Protein AF-A0A3M2CKH4-F1 (afdb_monomer_lite)

Structure (mmCIF, N/CA/C/O backbone):
data_AF-A0A3M2CKH4-F1
#
_entry.id   AF-A0A3M2CKH4-F1
#
loop_
_atom_site.group_PDB
_atom_site.id
_atom_site.type_symbol
_atom_site.label_atom_id
_atom_site.label_alt_id
_atom_site.label_comp_id
_atom_site.label_asym_id
_atom_site.label_entity_id
_atom_site.label_seq_id
_atom_site.pdbx_PDB_ins_code
_atom_site.Cartn_x
_atom_site.Cartn_y
_atom_site.Cartn_z
_atom_site.occupancy
_atom_site.B_iso_or_equiv
_atom_site.auth_seq_id
_atom_site.auth_comp_id
_atom_site.auth_asym_id
_atom_site.auth_atom_id
_atom_site.pdbx_PDB_model_num
ATOM 1 N N . MET A 1 1 ? -41.826 -45.174 -29.582 1.00 41.12 1 MET A N 1
ATOM 2 C CA . MET A 1 1 ? -41.866 -45.428 -28.128 1.00 41.12 1 MET A CA 1
ATOM 3 C C . MET A 1 1 ? -42.325 -44.127 -27.487 1.00 41.12 1 MET A C 1
ATOM 5 O O . MET A 1 1 ? -41.642 -43.127 -27.639 1.00 41.12 1 MET A O 1
ATOM 9 N N . ILE A 1 2 ? -43.552 -44.110 -26.966 1.00 34.06 2 ILE A N 1
ATOM 10 C CA . ILE A 1 2 ? -44.263 -42.938 -26.428 1.00 34.06 2 ILE A CA 1
ATOM 11 C C . ILE A 1 2 ? -44.196 -43.016 -24.906 1.00 34.06 2 ILE A C 1
ATOM 13 O O . ILE A 1 2 ? -44.692 -44.017 -24.406 1.00 34.06 2 ILE A O 1
ATOM 17 N N . ILE A 1 3 ? -43.664 -41.984 -24.235 1.00 34.53 3 ILE A N 1
ATOM 18 C CA . ILE A 1 3 ? -44.020 -41.426 -22.901 1.00 34.53 3 ILE A CA 1
ATOM 19 C C . ILE A 1 3 ? -43.353 -40.019 -22.890 1.00 34.53 3 ILE A C 1
ATOM 21 O O . ILE A 1 3 ? -42.170 -39.951 -23.192 1.00 34.53 3 ILE A O 1
ATOM 25 N N . GLY A 1 4 ? -43.943 -38.836 -22.671 1.00 28.03 4 GLY A N 1
ATOM 26 C CA . GLY A 1 4 ? -45.232 -38.420 -22.116 1.00 28.03 4 GLY A CA 1
ATOM 27 C C . GLY A 1 4 ? -45.068 -37.802 -20.714 1.00 28.03 4 GLY A C 1
ATOM 28 O O . GLY A 1 4 ? -45.001 -38.573 -19.772 1.00 28.03 4 GLY A O 1
ATOM 29 N N . ALA A 1 5 ? -45.009 -36.462 -20.583 1.00 30.02 5 ALA A N 1
ATOM 30 C CA . ALA A 1 5 ? -45.423 -35.630 -19.416 1.00 30.02 5 ALA A CA 1
ATOM 31 C C . ALA A 1 5 ? -44.817 -34.207 -19.545 1.00 30.02 5 ALA A C 1
ATOM 33 O O . ALA A 1 5 ? -43.609 -34.074 -19.691 1.00 30.02 5 ALA A O 1
ATOM 34 N N . ALA A 1 6 ? -45.610 -33.141 -19.732 1.00 30.59 6 ALA A N 1
ATOM 35 C CA . ALA A 1 6 ? -46.260 -32.326 -18.682 1.00 30.59 6 ALA A CA 1
ATOM 36 C C . ALA A 1 6 ? -45.214 -31.639 -17.767 1.00 30.59 6 ALA A C 1
ATOM 38 O O . ALA A 1 6 ? -44.454 -32.320 -17.101 1.00 30.59 6 ALA A O 1
ATOM 39 N N . GLY A 1 7 ? -45.040 -30.317 -17.700 1.00 25.11 7 GLY A N 1
ATOM 40 C CA . GLY A 1 7 ? -46.005 -29.225 -17.784 1.00 25.11 7 GLY A CA 1
ATOM 41 C C . GLY A 1 7 ? -46.369 -28.771 -16.369 1.00 25.11 7 GLY A C 1
ATOM 42 O O . GLY A 1 7 ? -47.347 -29.277 -15.842 1.00 25.11 7 GLY A O 1
ATOM 43 N N . ILE A 1 8 ? -45.612 -27.841 -15.764 1.00 30.30 8 ILE A N 1
ATOM 44 C CA . ILE A 1 8 ? -46.047 -27.059 -14.589 1.00 30.30 8 ILE A CA 1
ATOM 45 C C . ILE A 1 8 ? -45.532 -25.620 -14.725 1.00 30.30 8 ILE A C 1
ATOM 47 O O . ILE A 1 8 ? -44.348 -25.331 -14.571 1.00 30.30 8 ILE A O 1
ATOM 51 N N . VAL A 1 9 ? -46.479 -24.733 -15.020 1.00 27.98 9 VAL A N 1
ATOM 52 C CA . VAL A 1 9 ? -46.449 -23.292 -14.768 1.00 27.98 9 VAL A CA 1
ATOM 53 C C . VAL A 1 9 ? -46.912 -23.098 -13.326 1.00 27.98 9 VAL A C 1
ATOM 55 O O . VAL A 1 9 ? -47.971 -23.608 -12.973 1.00 27.98 9 VAL A O 1
ATOM 58 N N . MET A 1 10 ? -46.180 -22.339 -12.510 1.00 27.67 10 MET A N 1
ATOM 59 C CA . MET A 1 10 ? -46.745 -21.744 -11.296 1.00 27.67 10 MET A CA 1
ATOM 60 C C . MET A 1 10 ? -46.350 -20.274 -11.201 1.00 27.67 10 MET A C 1
ATOM 62 O O . MET A 1 10 ? -45.203 -19.919 -10.947 1.00 27.67 10 MET A O 1
ATOM 66 N N . ALA A 1 11 ? -47.360 -19.439 -11.429 1.00 27.88 11 ALA A N 1
ATOM 67 C CA . ALA A 1 11 ? -47.425 -18.068 -10.975 1.00 27.88 11 ALA A CA 1
ATOM 68 C C . ALA A 1 11 ? -47.601 -18.046 -9.450 1.00 27.88 11 ALA A C 1
ATOM 70 O O . ALA A 1 11 ? -48.379 -18.830 -8.907 1.00 27.88 11 ALA A O 1
ATOM 71 N N . VAL A 1 12 ? -46.943 -17.105 -8.776 1.00 28.25 12 VAL A N 1
ATOM 72 C CA . VAL A 1 12 ? -47.316 -16.694 -7.421 1.00 28.25 12 VAL A CA 1
ATOM 73 C C . VAL A 1 12 ? -47.487 -15.181 -7.432 1.00 28.25 12 VAL A C 1
ATOM 75 O O . VAL A 1 12 ? -46.525 -14.424 -7.532 1.00 28.25 12 VAL A O 1
ATOM 78 N N . ALA A 1 13 ? -48.747 -14.764 -7.355 1.00 27.36 13 ALA A N 1
ATOM 79 C CA . ALA A 1 13 ? -49.183 -13.434 -6.968 1.00 27.36 13 ALA A CA 1
ATOM 80 C C . ALA A 1 13 ? -49.985 -13.571 -5.664 1.00 27.36 13 ALA A C 1
ATOM 82 O O . ALA A 1 13 ? -50.764 -14.511 -5.517 1.00 27.36 13 ALA A O 1
ATOM 83 N N . GLY A 1 14 ? -49.800 -12.627 -4.741 1.00 26.25 14 GLY A N 1
ATOM 84 C CA . GLY A 1 14 ? -50.535 -12.523 -3.472 1.00 26.25 14 GLY A CA 1
ATOM 85 C C . GLY A 1 14 ? -49.614 -11.968 -2.382 1.00 26.25 14 GLY A C 1
ATOM 86 O O . GLY A 1 14 ? -48.774 -12.696 -1.874 1.00 26.25 14 GLY A O 1
ATOM 87 N N . ALA A 1 15 ? -49.528 -10.647 -2.198 1.00 27.67 15 ALA A N 1
ATOM 88 C CA . ALA A 1 15 ? -50.423 -9.805 -1.388 1.00 27.67 15 ALA A CA 1
ATOM 89 C C . ALA A 1 15 ? -50.355 -10.131 0.112 1.00 27.67 15 ALA A C 1
ATOM 91 O O . ALA A 1 15 ? -50.697 -11.246 0.471 1.00 27.67 15 ALA A O 1
ATOM 92 N N . LEU A 1 16 ? -49.949 -9.150 0.939 1.00 26.33 16 LEU A N 1
ATOM 93 C CA . LEU A 1 16 ? -50.177 -8.957 2.395 1.00 26.33 16 LEU A CA 1
ATOM 94 C C . LEU A 1 16 ? -49.070 -7.989 2.909 1.00 26.33 16 LEU A C 1
ATOM 96 O O . LEU A 1 16 ? -47.930 -8.138 2.496 1.00 26.33 16 LEU A O 1
ATOM 100 N N . VAL A 1 17 ? -49.216 -6.980 3.777 1.00 29.34 17 VAL A N 1
ATOM 101 C CA . VAL A 1 17 ? -50.293 -6.350 4.559 1.00 29.34 17 VAL A CA 1
ATOM 102 C C . VAL A 1 17 ? -49.817 -4.924 4.867 1.00 29.34 17 VAL A C 1
ATOM 104 O O . VAL A 1 17 ? -48.686 -4.727 5.304 1.00 29.34 17 VAL A O 1
ATOM 107 N N . VAL A 1 18 ? -50.703 -3.940 4.718 1.00 28.52 18 VAL A N 1
ATOM 108 C CA . VAL A 1 18 ? -50.585 -2.633 5.378 1.00 28.52 18 VAL A CA 1
ATOM 109 C C . VAL A 1 18 ? -51.126 -2.787 6.798 1.00 28.52 18 VAL A C 1
ATOM 111 O O . VAL A 1 18 ? -52.329 -2.963 6.978 1.00 28.52 18 VAL A O 1
ATOM 114 N N . THR A 1 19 ? -50.268 -2.697 7.812 1.00 30.64 19 THR A N 1
ATOM 115 C CA . THR A 1 19 ? -50.696 -2.508 9.206 1.00 30.64 19 THR A CA 1
ATOM 116 C C . THR A 1 19 ? -50.204 -1.169 9.721 1.00 30.64 19 THR A C 1
ATOM 118 O O . THR A 1 19 ? -49.017 -0.965 9.965 1.00 30.64 19 THR A O 1
ATOM 121 N N . ARG A 1 20 ? -51.170 -0.262 9.907 1.00 29.61 20 ARG A N 1
ATOM 122 C CA . ARG A 1 20 ? -51.092 0.876 10.824 1.00 29.61 20 ARG A CA 1
ATOM 123 C C . ARG A 1 20 ? -50.677 0.374 12.208 1.00 29.61 20 ARG A C 1
ATOM 125 O O . ARG A 1 20 ? -51.341 -0.506 12.746 1.00 29.61 20 ARG A O 1
ATOM 132 N N . SER A 1 21 ? -49.671 1.000 12.807 1.00 29.03 21 SER A N 1
ATOM 133 C CA . SER A 1 21 ? -49.491 0.983 14.258 1.00 29.03 21 SER A CA 1
ATOM 134 C C . SER A 1 21 ? -49.619 2.411 14.774 1.00 29.03 21 SER A C 1
ATOM 136 O O . SER A 1 21 ? -48.879 3.305 14.363 1.00 29.03 21 SER A O 1
ATOM 138 N N . MET A 1 22 ? -50.635 2.618 15.610 1.00 27.94 22 MET A N 1
ATOM 139 C CA . MET A 1 22 ? -50.826 3.811 16.424 1.00 27.94 22 MET A CA 1
ATOM 140 C C . MET A 1 22 ? -49.950 3.718 17.681 1.00 27.94 22 MET A C 1
ATOM 142 O O . MET A 1 22 ? -49.707 2.637 18.209 1.00 27.94 22 MET A O 1
ATOM 146 N N . ALA A 1 23 ? -49.498 4.891 18.116 1.00 33.19 23 ALA A N 1
ATOM 147 C CA . ALA A 1 23 ? -48.553 5.190 19.189 1.00 33.19 23 ALA A CA 1
ATOM 148 C C . ALA A 1 23 ? -48.849 4.567 20.570 1.00 33.19 23 ALA A C 1
ATOM 150 O O . ALA A 1 23 ? -49.972 4.155 20.862 1.00 33.19 23 ALA A O 1
ATOM 151 N N . PRO A 1 24 ? -47.893 4.743 21.498 1.00 38.00 24 PRO A N 1
ATOM 152 C CA . PRO A 1 24 ? -48.252 5.381 22.759 1.00 38.00 24 PRO A CA 1
ATOM 153 C C . PRO A 1 24 ? -47.458 6.669 23.026 1.00 38.00 24 PRO A C 1
ATOM 155 O O . PRO A 1 24 ? -46.241 6.736 22.870 1.00 38.00 24 PRO A O 1
ATOM 158 N N . ARG A 1 25 ? -48.202 7.691 23.465 1.00 33.16 25 ARG A N 1
ATOM 159 C CA . ARG A 1 25 ? -47.714 8.897 24.148 1.00 33.16 25 ARG A CA 1
ATOM 160 C C . ARG A 1 25 ? -46.976 8.511 25.433 1.00 33.16 25 ARG A C 1
ATOM 162 O O . ARG A 1 25 ? -47.510 7.730 26.218 1.00 33.16 25 ARG A O 1
ATOM 169 N N . ALA A 1 26 ? -45.851 9.169 25.696 1.00 32.91 26 ALA A N 1
ATOM 170 C CA . ALA A 1 26 ? -45.344 9.399 27.046 1.00 32.91 26 ALA A CA 1
ATOM 171 C C . ALA A 1 26 ? -45.260 10.922 27.304 1.00 32.91 26 ALA A C 1
ATOM 173 O O . ALA A 1 26 ? -45.125 11.675 26.336 1.00 32.91 26 ALA A O 1
ATOM 174 N N . PRO A 1 27 ? -45.433 11.374 28.560 1.00 37.81 27 PRO A N 1
ATOM 175 C CA . PRO A 1 27 ? -45.806 12.743 28.897 1.00 37.81 27 PRO A CA 1
ATOM 176 C C . PRO A 1 27 ? -44.622 13.665 29.218 1.00 37.81 27 PRO A C 1
ATOM 178 O O . PRO A 1 27 ? -43.493 13.229 29.425 1.00 37.81 27 PRO A O 1
ATOM 181 N N . ASP A 1 28 ? -44.977 14.949 29.256 1.00 34.34 28 ASP A N 1
ATOM 182 C CA . ASP A 1 28 ? -44.198 16.159 29.504 1.00 34.34 28 ASP A CA 1
ATOM 183 C C . ASP A 1 28 ? -43.135 16.111 30.611 1.00 34.34 28 ASP A C 1
ATOM 185 O O . ASP A 1 28 ? -43.368 15.628 31.720 1.00 34.34 28 ASP A O 1
ATOM 189 N N . GLY A 1 29 ? -42.051 16.850 30.346 1.00 32.16 29 GLY A N 1
ATOM 190 C CA . GLY A 1 29 ? -41.562 17.838 31.308 1.00 32.16 29 GLY A CA 1
ATOM 191 C C . GLY A 1 29 ? -40.126 17.661 31.792 1.00 32.16 29 GLY A C 1
ATOM 192 O O . GLY A 1 29 ? -39.912 17.074 32.851 1.00 32.16 29 GLY A O 1
ATOM 193 N N . ARG A 1 30 ? -39.165 18.287 31.091 1.00 31.55 30 ARG A N 1
ATOM 194 C CA . ARG A 1 30 ? -38.338 19.400 31.620 1.00 31.55 30 ARG A CA 1
ATOM 195 C C . ARG A 1 30 ? -37.246 19.837 30.629 1.00 31.55 30 ARG A C 1
ATOM 197 O O . ARG A 1 30 ? -36.296 19.113 30.368 1.00 31.55 30 ARG A O 1
ATOM 204 N N . ASP A 1 31 ? -37.460 21.050 30.124 1.00 37.84 31 ASP A N 1
ATOM 205 C CA . ASP A 1 31 ? -36.516 22.149 29.893 1.00 37.84 31 ASP A CA 1
ATOM 206 C C . ASP A 1 31 ? -35.264 21.917 29.038 1.00 37.84 31 ASP A C 1
ATOM 208 O O . ASP A 1 31 ? -34.197 21.528 29.503 1.00 37.84 31 ASP A O 1
ATOM 212 N N . GLY A 1 32 ? -35.406 22.307 27.769 1.00 33.88 32 GLY A N 1
ATOM 213 C CA . GLY A 1 32 ? -34.323 22.490 26.808 1.00 33.88 32 GLY A CA 1
ATOM 214 C C . GLY A 1 32 ? -34.858 22.689 25.391 1.00 33.88 32 GLY A C 1
ATOM 215 O O . GLY A 1 32 ? -34.436 21.992 24.475 1.00 33.88 32 GLY A O 1
ATOM 216 N N . VAL A 1 33 ? -35.853 23.568 25.214 1.00 32.38 33 VAL A N 1
ATOM 217 C CA . VAL A 1 33 ? -36.417 23.890 23.894 1.00 32.38 33 VAL A CA 1
ATOM 218 C C . VAL A 1 33 ? -35.351 24.617 23.075 1.00 32.38 33 VAL A C 1
ATOM 220 O O . VAL A 1 33 ? -35.139 25.815 23.240 1.00 32.38 33 VAL A O 1
ATOM 223 N N . VAL A 1 34 ? -34.682 23.885 22.185 1.00 36.91 34 VAL A N 1
ATOM 224 C CA . VAL A 1 34 ? -34.059 24.470 20.996 1.00 36.91 34 VAL A CA 1
ATOM 225 C C . VAL A 1 34 ? -35.204 24.813 20.051 1.00 36.91 34 VAL A C 1
ATOM 227 O O . VAL A 1 34 ? -35.951 23.931 19.626 1.00 36.91 34 VAL A O 1
ATOM 230 N N . SER A 1 35 ? -35.388 26.103 19.781 1.00 31.81 35 SER A N 1
ATOM 231 C CA . SER A 1 35 ? -36.376 26.589 18.821 1.00 31.81 35 SER A CA 1
ATOM 232 C C . SER A 1 35 ? -36.166 25.917 17.455 1.00 31.81 35 SER A C 1
ATOM 234 O O . SER A 1 35 ? -35.070 26.010 16.901 1.00 31.81 35 SER A O 1
ATOM 236 N N . PRO A 1 36 ? -37.187 25.268 16.868 1.00 40.00 36 PRO A N 1
ATOM 237 C CA . PRO A 1 36 ? -37.121 24.792 15.495 1.00 40.00 36 PRO A CA 1
ATOM 238 C C . PRO A 1 36 ? -37.330 25.999 14.575 1.00 40.00 36 PRO A C 1
ATOM 240 O O . PRO A 1 36 ? -38.462 26.366 14.267 1.00 40.00 36 PRO A O 1
ATOM 243 N N . GLY A 1 37 ? -36.241 26.679 14.217 1.00 35.59 37 GLY A N 1
ATOM 244 C CA . GLY A 1 37 ? -36.334 27.934 13.467 1.00 35.59 37 GLY A CA 1
ATOM 245 C C . GLY A 1 37 ? -35.086 28.396 12.723 1.00 35.59 37 GLY A C 1
ATOM 246 O O . GLY A 1 37 ? -35.147 29.448 12.104 1.00 35.59 37 GLY A O 1
ATOM 247 N N . GLU A 1 38 ? -33.991 27.637 12.724 1.00 36.91 38 GLU A N 1
ATOM 248 C CA . GLU A 1 38 ? -32.805 27.960 11.921 1.00 36.91 38 GLU A CA 1
ATOM 249 C C . GLU A 1 38 ? -32.330 26.698 11.200 1.00 36.91 38 GLU A C 1
ATOM 251 O O . GLU A 1 38 ? -31.296 26.108 11.499 1.00 36.91 38 GLU A O 1
ATOM 256 N N . THR A 1 39 ? -33.138 26.229 10.248 1.00 38.91 39 THR A N 1
ATOM 257 C CA . THR A 1 39 ? -32.595 25.432 9.149 1.00 38.91 39 THR A CA 1
ATOM 258 C C . THR A 1 39 ? -31.794 26.397 8.294 1.00 38.91 39 THR A C 1
ATOM 260 O O . THR A 1 39 ? -32.387 27.153 7.520 1.00 38.91 39 THR A O 1
ATOM 263 N N . GLY A 1 40 ? -30.472 26.403 8.477 1.00 37.72 40 GLY A N 1
ATOM 264 C CA . GLY A 1 40 ? -29.575 27.044 7.527 1.00 37.72 40 GLY A CA 1
ATOM 265 C C . GLY A 1 40 ? -29.966 26.603 6.121 1.00 37.72 40 GLY A C 1
ATOM 266 O O . GLY A 1 40 ? -30.331 25.444 5.892 1.00 37.72 40 GLY A O 1
ATOM 267 N N . THR A 1 41 ? -29.991 27.550 5.197 1.00 35.19 41 THR A N 1
ATOM 268 C CA . THR A 1 41 ? -30.277 27.256 3.793 1.00 35.19 41 THR A CA 1
ATOM 269 C C . THR A 1 41 ? -29.279 26.201 3.279 1.00 35.19 41 THR A C 1
ATOM 271 O O . THR A 1 41 ? -28.167 26.116 3.806 1.00 35.19 41 THR A O 1
ATOM 274 N N . PRO A 1 42 ? -29.635 25.361 2.287 1.00 42.16 42 PRO A N 1
ATOM 275 C CA . PRO A 1 42 ? -28.696 24.400 1.692 1.00 42.16 42 PRO A CA 1
ATOM 276 C C . PRO A 1 42 ? -27.338 25.036 1.342 1.00 42.16 42 PRO A C 1
ATOM 278 O O . PRO A 1 42 ? -26.297 24.437 1.592 1.00 42.16 42 PRO A O 1
ATOM 281 N N . ASP A 1 43 ? -27.362 26.302 0.918 1.00 43.06 43 ASP A N 1
ATOM 282 C CA . ASP A 1 43 ? -26.189 27.119 0.601 1.00 43.06 43 ASP A CA 1
ATOM 283 C C . ASP A 1 43 ? -25.290 27.421 1.821 1.00 43.06 43 ASP A C 1
ATOM 285 O O . ASP A 1 43 ? -24.071 27.520 1.691 1.00 43.06 43 ASP A O 1
ATOM 289 N N . GLU A 1 44 ? -25.851 27.535 3.029 1.00 37.34 44 GLU A N 1
ATOM 290 C CA . GLU A 1 44 ? -25.096 27.767 4.270 1.00 37.34 44 GLU A CA 1
ATOM 291 C C . GLU A 1 44 ? -24.459 26.477 4.803 1.00 37.34 44 GLU A C 1
ATOM 293 O O . GLU A 1 44 ? -23.328 26.503 5.296 1.00 37.34 44 GLU A O 1
ATOM 298 N N . HIS A 1 45 ? -25.137 25.335 4.652 1.00 40.06 45 HIS A N 1
ATOM 299 C CA . HIS A 1 45 ? -24.549 24.023 4.937 1.00 40.06 45 HIS A CA 1
ATOM 300 C C . HIS A 1 45 ? -23.418 23.690 3.955 1.00 40.06 45 HIS A C 1
ATOM 302 O O . HIS A 1 45 ? -22.356 23.234 4.390 1.00 40.06 45 HIS A O 1
ATOM 308 N N . ASP A 1 46 ? -23.599 23.998 2.669 1.00 40.12 46 ASP A N 1
ATOM 309 C CA . ASP A 1 46 ? -22.567 23.841 1.643 1.00 40.12 46 ASP A CA 1
ATOM 310 C C . ASP A 1 46 ? -21.388 24.794 1.867 1.00 40.12 46 ASP A C 1
ATOM 312 O O . ASP A 1 46 ? -20.236 24.381 1.725 1.00 40.12 46 ASP A O 1
ATOM 316 N N . ALA A 1 47 ? -21.620 26.037 2.301 1.00 41.59 47 ALA A N 1
ATOM 317 C CA . ALA A 1 47 ? -20.547 26.984 2.609 1.00 41.59 47 ALA A CA 1
ATOM 318 C C . ALA A 1 47 ? -19.719 26.567 3.839 1.00 41.59 47 ALA A C 1
ATOM 320 O O . ALA A 1 47 ? -18.488 26.657 3.817 1.00 41.59 47 ALA A O 1
ATOM 321 N N . VAL A 1 48 ? -20.363 26.073 4.904 1.00 40.91 48 VAL A N 1
ATOM 322 C CA . VAL A 1 48 ? -19.673 25.574 6.109 1.00 40.91 48 VAL A CA 1
ATOM 323 C C . VAL A 1 48 ? -18.915 24.279 5.811 1.00 40.91 48 VAL A C 1
ATOM 325 O O . VAL A 1 48 ? -17.770 24.134 6.243 1.00 40.91 48 VAL A O 1
ATOM 328 N N . PHE A 1 49 ? -19.501 23.366 5.032 1.00 37.06 49 PHE A N 1
ATOM 329 C CA . PHE A 1 49 ? -18.834 22.138 4.597 1.00 37.06 49 PHE A CA 1
ATOM 330 C C . PHE A 1 49 ? -17.643 22.442 3.678 1.00 37.06 49 PHE A C 1
ATOM 332 O O . PHE A 1 49 ? -16.546 21.944 3.917 1.00 37.06 49 PHE A O 1
ATOM 339 N N . THR A 1 50 ? -17.809 23.340 2.705 1.00 47.00 50 THR A N 1
ATOM 340 C CA . THR A 1 50 ? -16.738 23.785 1.797 1.00 47.00 50 THR A CA 1
ATOM 341 C C . THR A 1 50 ? -15.599 24.458 2.560 1.00 47.00 50 THR A C 1
ATOM 343 O O . THR A 1 50 ? -14.431 24.163 2.309 1.00 47.00 50 THR A O 1
ATOM 346 N N . LYS A 1 51 ? -15.911 25.309 3.546 1.00 42.66 51 LYS A N 1
ATOM 347 C CA . LYS A 1 51 ? -14.907 25.949 4.406 1.00 42.66 51 LYS A CA 1
ATOM 348 C C . LYS A 1 51 ? -14.172 24.933 5.284 1.00 42.66 51 LYS A C 1
ATOM 350 O O . LYS A 1 51 ? -12.950 24.974 5.363 1.00 42.66 51 LYS A O 1
ATOM 355 N N . PHE A 1 52 ? -14.888 23.986 5.891 1.00 39.34 52 PHE A N 1
ATOM 356 C CA . PHE A 1 52 ? -14.289 22.929 6.711 1.00 39.34 52 PHE A CA 1
ATOM 357 C C . PHE A 1 52 ? -13.387 21.998 5.889 1.00 39.34 52 PHE A C 1
ATOM 359 O O . PHE A 1 52 ? -12.293 21.640 6.332 1.00 39.34 52 PHE A O 1
ATOM 366 N N . VAL A 1 53 ? -13.816 21.636 4.678 1.00 43.62 53 VAL A N 1
ATOM 367 C CA . VAL A 1 53 ? -13.017 20.861 3.721 1.00 43.62 53 VAL A CA 1
ATOM 368 C C . VAL A 1 53 ? -11.789 21.662 3.280 1.00 43.62 53 VAL A C 1
ATOM 370 O O . VAL A 1 53 ? -10.691 21.111 3.283 1.00 43.62 53 VAL A O 1
ATOM 373 N N . GLY A 1 54 ? -11.931 22.964 3.011 1.00 44.19 54 GLY A N 1
ATOM 374 C CA . GLY A 1 54 ? -10.825 23.872 2.687 1.00 44.19 54 GLY A CA 1
ATOM 375 C C . GLY A 1 54 ? -9.778 23.983 3.801 1.00 44.19 54 GLY A C 1
ATOM 376 O O . GLY A 1 54 ? -8.604 23.716 3.569 1.00 44.19 54 GLY A O 1
ATOM 377 N N . GLU A 1 55 ? -10.191 24.261 5.039 1.00 45.16 55 GLU A N 1
ATOM 378 C CA . GLU A 1 55 ? -9.288 24.372 6.199 1.00 45.16 55 GLU A CA 1
ATOM 379 C C . GLU A 1 55 ? -8.641 23.026 6.577 1.00 45.16 55 GLU A C 1
ATOM 381 O O . GLU A 1 55 ? -7.519 22.952 7.091 1.00 45.16 55 GLU A O 1
ATOM 386 N N . LYS A 1 56 ? -9.346 21.908 6.363 1.00 46.34 56 LYS A N 1
ATOM 387 C CA . LYS A 1 56 ? -8.779 20.562 6.523 1.00 46.34 56 LYS A CA 1
ATOM 388 C C . LYS A 1 56 ? -7.738 20.278 5.438 1.00 46.34 56 LYS A C 1
ATOM 390 O O . LYS A 1 56 ? -6.668 19.772 5.769 1.00 46.34 56 LYS A O 1
ATOM 395 N N . ARG A 1 57 ? -8.019 20.652 4.190 1.00 49.91 57 ARG A N 1
ATOM 396 C CA . ARG A 1 57 ? -7.108 20.518 3.050 1.00 49.91 57 ARG A CA 1
ATOM 397 C C . ARG A 1 57 ? -5.842 21.348 3.235 1.00 49.91 57 ARG A C 1
ATOM 399 O O . ARG A 1 57 ? -4.756 20.799 3.107 1.00 49.91 57 ARG A O 1
ATOM 406 N N . GLU A 1 58 ? -5.955 22.616 3.625 1.00 50.72 58 GLU A N 1
ATOM 407 C CA . GLU A 1 58 ? -4.798 23.486 3.887 1.00 50.72 58 GLU A CA 1
ATOM 408 C C . GLU A 1 58 ? -3.891 22.932 4.992 1.00 50.72 58 GLU A C 1
ATOM 410 O O . GLU A 1 58 ? -2.673 22.910 4.842 1.00 50.72 58 GLU A O 1
ATOM 415 N N . ARG A 1 59 ? -4.466 22.394 6.077 1.00 54.44 59 ARG A N 1
ATOM 416 C CA . ARG A 1 59 ? -3.681 21.744 7.143 1.00 54.44 59 ARG A CA 1
ATOM 417 C C . ARG A 1 59 ? -2.975 20.474 6.676 1.00 54.44 59 ARG A C 1
ATOM 419 O O . ARG A 1 59 ? -1.866 20.206 7.133 1.00 54.44 59 ARG A O 1
ATOM 426 N N . VAL A 1 60 ? -3.611 19.678 5.815 1.00 50.34 60 VAL A N 1
ATOM 427 C CA . VAL A 1 60 ? -2.990 18.479 5.232 1.00 50.34 60 VAL A CA 1
ATOM 428 C C . VAL A 1 60 ? -1.851 18.885 4.301 1.00 50.34 60 VAL A C 1
ATOM 430 O O . VAL A 1 60 ? -0.756 18.360 4.456 1.00 50.34 60 VAL A O 1
ATOM 433 N N . LEU A 1 61 ? -2.067 19.867 3.423 1.00 52.44 61 LEU A N 1
ATOM 434 C CA . LEU A 1 61 ? -1.050 20.369 2.496 1.00 52.44 61 LEU A CA 1
ATOM 435 C C . LEU A 1 61 ? 0.148 20.990 3.224 1.00 52.44 61 LEU A C 1
ATOM 437 O O . LEU A 1 61 ? 1.278 20.613 2.942 1.00 52.44 61 LEU A O 1
ATOM 441 N N . ALA A 1 62 ? -0.075 21.850 4.220 1.00 54.41 62 ALA A N 1
ATOM 442 C CA . ALA A 1 62 ? 1.009 22.442 5.009 1.00 54.41 62 ALA A CA 1
ATOM 443 C C . ALA A 1 62 ? 1.824 21.380 5.772 1.00 54.41 62 ALA A C 1
ATOM 445 O O . ALA A 1 62 ? 3.038 21.503 5.926 1.00 54.41 62 ALA A O 1
ATOM 446 N N . LYS A 1 63 ? 1.165 20.310 6.237 1.00 53.00 63 LYS A N 1
ATOM 447 C CA . LYS A 1 63 ? 1.835 19.180 6.888 1.00 53.00 63 LYS A CA 1
ATOM 448 C C . LYS A 1 63 ? 2.589 18.308 5.882 1.00 53.00 63 LYS A C 1
ATOM 450 O O . LYS A 1 63 ? 3.676 17.854 6.207 1.00 53.00 63 LYS A O 1
ATOM 455 N N . GLU A 1 64 ? 2.055 18.106 4.677 1.00 52.22 64 GLU A N 1
ATOM 456 C CA . GLU A 1 64 ? 2.755 17.442 3.569 1.00 52.22 64 GLU A CA 1
ATOM 457 C C . GLU A 1 64 ? 4.001 18.233 3.132 1.00 52.22 64 GLU A C 1
ATOM 459 O O . GLU A 1 64 ? 5.055 17.634 2.942 1.00 52.22 64 GLU A O 1
ATOM 464 N N . GLU A 1 65 ? 3.919 19.562 3.023 1.00 54.97 65 GLU A N 1
ATOM 465 C CA . GLU A 1 65 ? 5.055 20.433 2.687 1.00 54.97 65 GLU A CA 1
ATOM 466 C C . GLU A 1 65 ? 6.138 20.417 3.770 1.00 54.97 65 GLU A C 1
ATOM 468 O O . GLU A 1 65 ? 7.312 20.229 3.456 1.00 54.97 65 GLU A O 1
ATOM 473 N N . ASP A 1 66 ? 5.760 20.535 5.046 1.00 57.34 66 ASP A N 1
ATOM 474 C CA . ASP A 1 66 ? 6.682 20.389 6.181 1.00 57.34 66 ASP A CA 1
ATOM 475 C C . ASP A 1 66 ? 7.317 18.985 6.213 1.00 57.34 66 ASP A C 1
ATOM 477 O O . ASP A 1 66 ? 8.518 18.845 6.442 1.00 57.34 66 ASP A O 1
ATOM 481 N N . TRP A 1 67 ? 6.547 17.935 5.914 1.00 57.38 67 TRP A N 1
ATOM 482 C CA . TRP A 1 67 ? 7.038 16.556 5.847 1.00 57.38 67 TRP A CA 1
ATOM 483 C C . TRP A 1 67 ? 8.012 16.321 4.690 1.00 57.38 67 TRP A C 1
ATOM 485 O O . TRP A 1 67 ? 9.046 15.684 4.882 1.00 57.38 67 TRP A O 1
ATOM 495 N N . LEU A 1 68 ? 7.739 16.871 3.507 1.0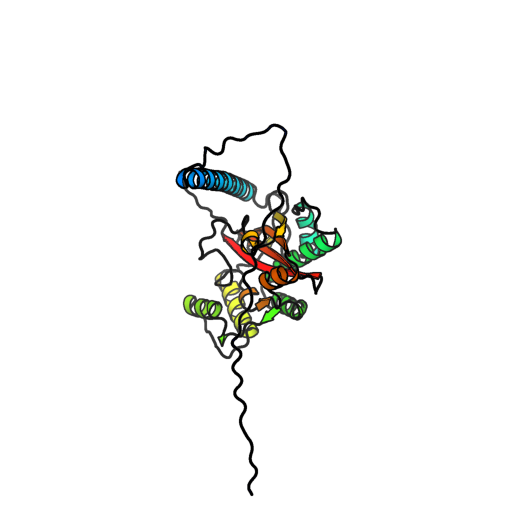0 54.31 68 LEU A N 1
ATOM 496 C CA . LEU A 1 68 ? 8.637 16.791 2.353 1.00 54.31 68 LEU A CA 1
ATOM 497 C C . LEU A 1 68 ? 9.894 17.650 2.539 1.00 54.31 68 LEU A C 1
ATOM 499 O O . LEU A 1 68 ? 10.972 17.233 2.119 1.00 54.31 68 LEU A O 1
ATOM 503 N N . ALA A 1 69 ? 9.776 18.808 3.195 1.00 56.62 69 ALA A N 1
ATOM 504 C CA . ALA A 1 69 ? 10.899 19.690 3.511 1.00 56.62 69 ALA A CA 1
ATOM 505 C C . ALA A 1 69 ? 11.835 19.089 4.571 1.00 56.62 69 ALA A C 1
ATOM 507 O O . ALA A 1 69 ? 13.053 19.234 4.471 1.00 56.62 69 ALA A O 1
ATOM 508 N N . ARG A 1 70 ? 11.285 18.370 5.559 1.00 59.47 70 ARG A N 1
ATOM 509 C CA . ARG A 1 70 ? 12.066 17.537 6.492 1.00 59.47 70 ARG A CA 1
ATOM 510 C C . ARG A 1 70 ? 12.644 16.309 5.793 1.00 59.47 70 ARG A C 1
ATOM 512 O O . ARG A 1 70 ? 13.720 15.843 6.158 1.00 59.47 70 ARG A O 1
ATOM 519 N N . GLY A 1 71 ? 11.954 15.814 4.768 1.00 55.09 71 GLY A N 1
ATOM 520 C CA . GLY A 1 71 ? 12.407 14.746 3.892 1.00 55.09 71 GLY A CA 1
ATOM 521 C C . GLY A 1 71 ? 12.763 13.465 4.646 1.00 55.09 71 GLY A C 1
ATOM 522 O O . GLY A 1 71 ? 12.181 13.115 5.668 1.00 55.09 71 GLY A O 1
ATOM 523 N N . PHE A 1 72 ? 13.770 12.771 4.128 1.00 64.06 72 PHE A N 1
ATOM 524 C CA . PHE A 1 72 ? 14.414 11.621 4.760 1.00 64.06 72 PHE A CA 1
ATOM 525 C C . PHE A 1 72 ? 15.548 12.065 5.704 1.00 64.06 72 PHE A C 1
ATOM 527 O O . PHE A 1 72 ? 16.633 11.492 5.639 1.00 64.06 72 PHE A O 1
ATOM 534 N N . ALA A 1 73 ? 15.357 13.104 6.530 1.00 52.16 73 ALA A N 1
ATOM 535 C CA . ALA A 1 73 ? 16.429 13.665 7.371 1.00 52.16 73 ALA A CA 1
ATOM 536 C C . ALA A 1 73 ? 17.188 12.611 8.207 1.00 52.16 73 ALA A C 1
ATOM 538 O O . ALA A 1 73 ? 18.394 12.747 8.392 1.00 52.16 73 ALA A O 1
ATOM 539 N N . ASP A 1 74 ? 16.515 11.525 8.606 1.00 59.38 74 ASP A N 1
ATOM 540 C CA . ASP A 1 74 ? 17.096 10.424 9.389 1.00 59.38 74 ASP A CA 1
ATOM 541 C C . ASP A 1 74 ? 17.484 9.187 8.543 1.00 59.38 74 ASP A C 1
ATOM 543 O O . ASP A 1 74 ? 17.693 8.096 9.067 1.00 59.38 74 ASP A O 1
ATOM 547 N N . GLY A 1 75 ? 17.563 9.319 7.214 1.00 63.75 75 GLY A N 1
ATOM 548 C CA . GLY A 1 75 ? 18.036 8.271 6.296 1.00 63.75 75 GLY A CA 1
ATOM 549 C C . GLY A 1 75 ? 16.978 7.270 5.813 1.00 63.75 75 GLY A C 1
ATOM 550 O O . GLY A 1 75 ? 17.172 6.662 4.759 1.00 63.75 75 GLY A O 1
ATOM 551 N N . GLY A 1 76 ? 15.830 7.170 6.489 1.00 79.88 76 GLY A N 1
ATOM 552 C CA . GLY A 1 76 ? 14.784 6.184 6.187 1.00 79.88 76 GLY A CA 1
ATOM 553 C C . GLY A 1 76 ? 15.218 4.743 6.444 1.00 79.88 76 GLY A C 1
ATOM 554 O O . GLY A 1 76 ? 16.358 4.464 6.812 1.00 79.88 76 GLY A O 1
ATOM 555 N N . VAL A 1 77 ? 14.290 3.813 6.249 1.00 86.31 77 VAL A N 1
ATOM 556 C CA . VAL A 1 77 ? 14.561 2.372 6.316 1.00 86.31 77 VAL A CA 1
ATOM 557 C C . VAL A 1 77 ? 14.606 1.813 4.905 1.00 86.31 77 VAL A C 1
ATOM 559 O O . VAL A 1 77 ? 13.763 2.170 4.086 1.00 86.31 77 VAL A O 1
ATOM 562 N N . ASP A 1 78 ? 15.591 0.959 4.624 1.00 91.06 78 ASP A N 1
ATOM 563 C CA . ASP A 1 78 ? 15.670 0.211 3.368 1.00 91.06 78 ASP A CA 1
ATOM 564 C C . ASP A 1 78 ? 14.346 -0.522 3.129 1.00 91.06 78 ASP A C 1
ATOM 566 O O . ASP A 1 78 ? 13.892 -1.300 3.971 1.00 91.06 78 ASP A O 1
ATOM 570 N N . ALA A 1 79 ? 13.711 -0.247 1.991 1.00 87.56 79 ALA A N 1
ATOM 571 C CA . ALA A 1 79 ? 12.407 -0.810 1.674 1.00 87.56 79 ALA A CA 1
ATOM 572 C C . ALA A 1 79 ? 12.436 -2.345 1.543 1.00 87.56 79 ALA A C 1
ATOM 574 O O . ALA A 1 79 ? 11.391 -2.970 1.707 1.00 87.56 79 ALA A O 1
ATOM 575 N N . SER A 1 80 ? 13.607 -2.944 1.290 1.00 90.25 80 SER A N 1
ATOM 576 C CA . SER A 1 80 ? 13.789 -4.395 1.167 1.00 90.25 80 SER A CA 1
ATOM 577 C C . SER A 1 80 ? 13.876 -5.134 2.509 1.00 90.25 80 SER A C 1
ATOM 579 O O . SER A 1 80 ? 13.617 -6.339 2.560 1.00 90.25 80 SER A O 1
ATOM 581 N N . ASP A 1 81 ? 14.172 -4.434 3.609 1.00 94.19 81 ASP A N 1
ATOM 582 C CA . ASP A 1 81 ? 14.252 -5.010 4.956 1.00 94.19 81 ASP A CA 1
ATOM 583 C C . ASP A 1 81 ? 12.878 -4.969 5.643 1.00 94.19 81 ASP A C 1
ATOM 585 O O . ASP A 1 81 ? 12.582 -4.108 6.477 1.00 94.19 81 ASP A O 1
ATOM 589 N N . ALA A 1 82 ? 12.005 -5.908 5.265 1.00 93.88 82 ALA A N 1
ATOM 590 C CA . ALA A 1 82 ? 10.622 -5.946 5.741 1.00 93.88 82 ALA A CA 1
ATOM 591 C C . ALA A 1 82 ? 10.505 -6.020 7.278 1.00 93.88 82 ALA A C 1
ATOM 593 O O . ALA A 1 82 ? 9.604 -5.412 7.855 1.00 93.88 82 ALA A O 1
ATOM 594 N N . ALA A 1 83 ? 11.413 -6.733 7.953 1.00 94.62 83 ALA A N 1
ATOM 595 C CA . ALA A 1 83 ? 11.375 -6.876 9.408 1.00 94.62 83 ALA A CA 1
ATOM 596 C C . ALA A 1 83 ? 11.684 -5.542 10.101 1.00 94.62 83 ALA A C 1
ATOM 598 O O . ALA A 1 83 ? 10.906 -5.073 10.937 1.00 94.62 83 ALA A O 1
ATOM 599 N N . ARG A 1 84 ? 12.779 -4.887 9.697 1.00 94.31 84 ARG A N 1
ATOM 600 C CA . ARG A 1 84 ? 13.150 -3.571 10.225 1.00 94.31 84 ARG A CA 1
ATOM 601 C C . ARG A 1 84 ? 12.115 -2.506 9.881 1.00 94.31 84 ARG A C 1
ATOM 603 O O . ARG A 1 84 ? 11.860 -1.609 10.684 1.00 94.31 84 ARG A O 1
ATOM 610 N N . LEU A 1 85 ? 11.506 -2.597 8.702 1.00 94.00 85 LEU A N 1
ATOM 611 C CA . LEU A 1 85 ? 10.456 -1.681 8.280 1.00 94.00 85 LEU A CA 1
ATOM 612 C C . LEU A 1 85 ? 9.197 -1.809 9.149 1.00 94.00 85 LEU A C 1
ATOM 614 O O . LEU A 1 85 ? 8.667 -0.790 9.590 1.00 94.00 85 LEU A O 1
ATOM 618 N N . ALA A 1 86 ? 8.739 -3.030 9.437 1.00 96.31 86 ALA A N 1
ATOM 619 C CA . ALA A 1 86 ? 7.586 -3.250 10.311 1.00 96.31 86 ALA A CA 1
ATOM 620 C C . ALA A 1 86 ? 7.821 -2.663 11.716 1.00 96.31 86 ALA A C 1
ATOM 622 O O . ALA A 1 86 ? 6.952 -1.973 12.254 1.00 96.31 86 ALA A O 1
ATOM 623 N N . GLU A 1 87 ? 9.017 -2.861 12.280 1.00 95.44 87 GLU A N 1
ATOM 624 C CA . GLU A 1 87 ? 9.409 -2.261 13.560 1.00 95.44 87 GLU A CA 1
ATOM 625 C C . GLU A 1 87 ? 9.392 -0.726 13.498 1.00 95.44 87 GLU A C 1
ATOM 627 O O . GLU A 1 87 ? 8.800 -0.069 14.358 1.00 95.44 87 GLU A O 1
ATOM 632 N N . ALA A 1 88 ? 9.981 -0.147 12.451 1.00 92.56 88 ALA A N 1
ATOM 633 C CA . ALA A 1 88 ? 10.089 1.298 12.295 1.00 92.56 88 ALA A CA 1
ATOM 634 C C . ALA A 1 88 ? 8.743 1.997 12.046 1.00 92.56 88 ALA A C 1
ATOM 636 O O . ALA A 1 88 ? 8.592 3.169 12.388 1.00 92.56 88 ALA A O 1
ATOM 637 N N . LEU A 1 89 ? 7.757 1.301 11.472 1.00 94.62 89 LEU A N 1
ATOM 638 C CA . LEU A 1 89 ? 6.406 1.825 11.247 1.00 94.62 89 LEU A CA 1
ATOM 639 C C . LEU A 1 89 ? 5.514 1.758 12.491 1.00 94.62 89 LEU A C 1
ATOM 641 O O . LEU A 1 89 ? 4.482 2.425 12.527 1.00 94.62 89 LEU A O 1
ATOM 645 N N . ARG A 1 90 ? 5.890 1.007 13.532 1.00 96.06 90 ARG A N 1
ATOM 646 C CA . ARG A 1 90 ? 5.066 0.858 14.741 1.00 96.06 90 ARG A CA 1
ATOM 647 C C . ARG A 1 90 ? 4.652 2.189 15.385 1.00 96.06 90 ARG A C 1
ATOM 649 O O . ARG A 1 90 ? 3.475 2.324 15.711 1.00 96.06 90 ARG A O 1
ATOM 656 N N . PRO A 1 91 ? 5.529 3.204 15.524 1.00 93.75 91 PRO A N 1
ATOM 657 C CA . PRO A 1 91 ? 5.132 4.495 16.087 1.00 93.75 91 PRO A CA 1
ATOM 658 C C . PRO A 1 91 ? 4.194 5.322 15.188 1.00 93.75 91 PRO A C 1
ATOM 660 O O . PRO A 1 91 ? 3.716 6.366 15.622 1.00 93.75 91 PRO A O 1
ATOM 663 N N . ALA A 1 92 ? 3.947 4.904 13.939 1.00 91.50 92 ALA A N 1
ATOM 664 C CA . ALA A 1 92 ? 3.027 5.580 13.018 1.00 91.50 92 ALA A CA 1
ATOM 665 C C . ALA A 1 92 ? 1.560 5.210 13.257 1.00 91.50 92 ALA A C 1
ATOM 667 O O . ALA A 1 92 ? 0.686 5.833 12.649 1.00 91.50 92 ALA A O 1
ATOM 668 N N . VAL A 1 93 ? 1.308 4.173 14.059 1.00 95.56 93 VAL A N 1
ATOM 669 C CA . VAL A 1 93 ? -0.016 3.591 14.262 1.00 95.56 93 VAL A CA 1
ATOM 670 C C . VAL A 1 93 ? -0.838 4.453 15.219 1.00 95.56 93 VAL A C 1
ATOM 672 O O . VAL A 1 93 ? -0.467 4.670 16.369 1.00 95.56 93 VAL A O 1
ATOM 675 N N . ASP A 1 94 ? -1.972 4.921 14.716 1.00 93.56 94 ASP A N 1
ATOM 676 C CA . ASP A 1 94 ? -2.991 5.719 15.390 1.00 93.56 94 ASP A CA 1
ATOM 677 C C . ASP A 1 94 ? -4.278 4.875 15.445 1.00 93.56 94 ASP A C 1
ATOM 679 O O . ASP A 1 94 ? -5.023 4.802 14.464 1.00 93.56 94 ASP A O 1
ATOM 683 N N . ASP A 1 95 ? -4.490 4.173 16.565 1.00 95.31 95 ASP A N 1
ATOM 684 C CA . ASP A 1 95 ? -5.687 3.365 16.867 1.00 95.31 95 ASP A CA 1
ATOM 685 C C . ASP A 1 95 ? -6.431 3.963 18.077 1.00 95.31 95 ASP A C 1
ATOM 687 O O . ASP A 1 95 ? -6.321 3.456 19.199 1.00 95.31 95 ASP A O 1
ATOM 691 N N . PRO A 1 96 ? -7.141 5.091 17.891 1.00 89.62 96 PRO A N 1
ATOM 692 C CA . PRO A 1 96 ? -7.722 5.852 18.999 1.00 89.62 96 PRO A CA 1
ATOM 693 C C . PRO A 1 96 ? -8.813 5.083 19.751 1.00 89.62 96 PRO A C 1
ATOM 695 O O . PRO A 1 96 ? -9.044 5.337 20.932 1.00 89.62 96 PRO A O 1
ATOM 698 N N . ASP A 1 97 ? -9.466 4.140 19.072 1.00 94.12 97 ASP A N 1
ATOM 699 C CA . ASP A 1 97 ? -10.567 3.343 19.608 1.00 94.12 97 ASP A CA 1
ATOM 700 C C . ASP A 1 97 ? -10.095 1.977 20.150 1.00 94.12 97 ASP A C 1
ATOM 702 O O . ASP A 1 97 ? -10.930 1.179 20.582 1.00 94.12 97 ASP A O 1
ATOM 706 N N . ALA A 1 98 ? -8.779 1.706 20.132 1.00 96.19 98 ALA A N 1
ATOM 707 C CA . ALA A 1 98 ? -8.167 0.434 20.531 1.00 96.19 98 ALA A CA 1
ATOM 708 C C . ALA A 1 98 ? -8.865 -0.782 19.888 1.00 96.19 98 ALA A C 1
ATOM 710 O O . ALA A 1 98 ? -9.241 -1.745 20.563 1.00 96.19 98 ALA A O 1
ATOM 711 N N . LEU A 1 99 ? -9.097 -0.699 18.575 1.00 96.44 99 LEU A N 1
ATOM 712 C CA . LEU A 1 99 ? -9.808 -1.716 17.801 1.00 96.44 99 LEU A CA 1
ATOM 713 C C . LEU A 1 99 ? -8.979 -2.979 17.592 1.00 96.44 99 LEU A C 1
ATOM 715 O O . LEU A 1 99 ? -9.566 -4.037 17.362 1.00 96.44 99 LEU A O 1
ATOM 719 N N . LEU A 1 1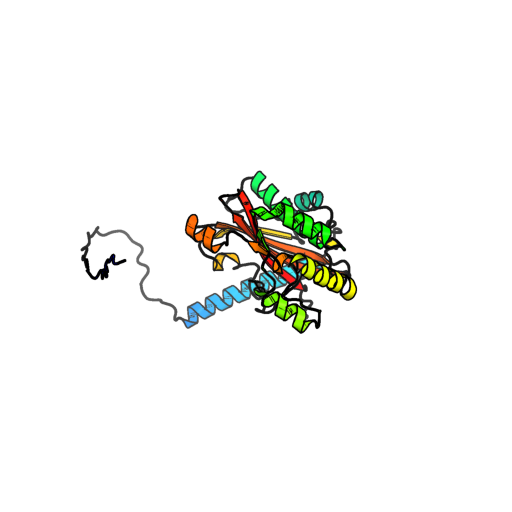00 ? -7.652 -2.862 17.633 1.00 97.25 100 LEU A N 1
ATOM 720 C CA . LEU A 1 100 ? -6.730 -3.961 17.394 1.00 97.25 100 LEU A CA 1
ATOM 721 C C . LEU A 1 100 ? -5.954 -4.343 1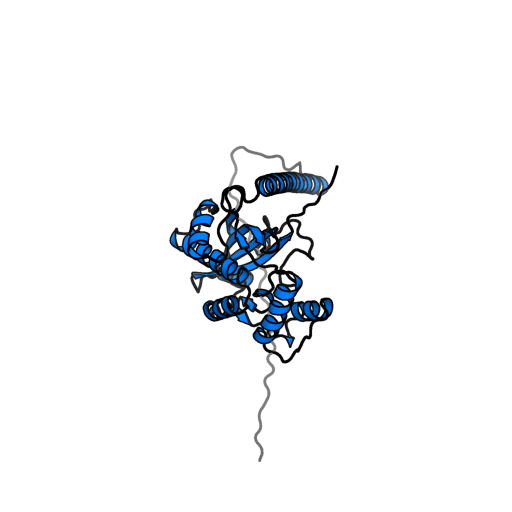8.652 1.00 97.25 100 LEU A C 1
ATOM 723 O O . LEU A 1 100 ? -5.513 -3.512 19.447 1.00 97.25 100 LEU A O 1
ATOM 727 N N . THR A 1 101 ? -5.706 -5.638 18.787 1.00 97.38 101 THR A N 1
ATOM 728 C CA . THR A 1 101 ? -4.698 -6.163 19.704 1.00 97.38 101 THR A CA 1
ATOM 729 C C . THR A 1 101 ? -3.281 -5.850 19.198 1.00 97.38 101 THR A C 1
ATOM 731 O O . THR A 1 101 ? -3.081 -5.646 17.996 1.00 97.38 101 THR A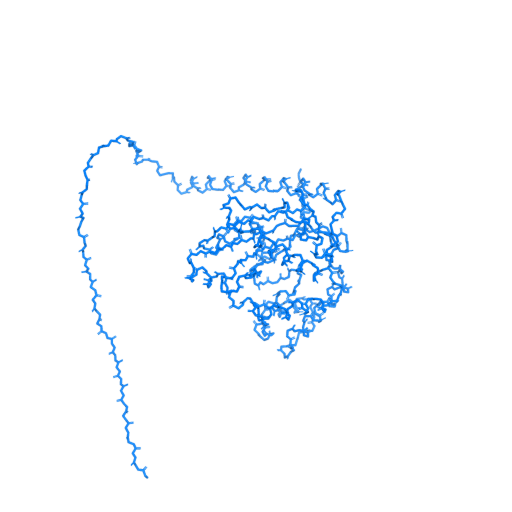 O 1
ATOM 734 N N . PRO A 1 102 ? -2.251 -5.890 20.068 1.00 97.19 102 PRO A N 1
ATOM 735 C CA . PRO A 1 102 ? -0.864 -5.737 19.631 1.00 97.19 102 PRO A CA 1
ATOM 736 C C . PRO A 1 102 ? -0.466 -6.710 18.511 1.00 97.19 102 PRO A C 1
ATOM 738 O O . PRO A 1 102 ? 0.179 -6.298 17.558 1.00 97.19 102 PRO A O 1
ATOM 741 N N . GLY A 1 103 ? -0.915 -7.969 18.572 1.00 97.69 103 GLY A N 1
ATOM 742 C CA . GLY A 1 103 ? -0.620 -8.961 17.532 1.00 97.69 103 GLY A CA 1
ATOM 743 C C . GLY A 1 103 ? -1.278 -8.657 16.181 1.00 97.69 103 GLY A C 1
ATOM 744 O O . GLY A 1 103 ? -0.694 -8.931 15.138 1.00 97.69 103 GLY A O 1
ATOM 745 N N . GLU A 1 104 ? -2.468 -8.052 16.168 1.00 97.56 104 GLU A N 1
ATOM 746 C CA . GLU A 1 104 ? -3.129 -7.632 14.922 1.00 97.56 104 GLU A CA 1
ATOM 747 C C . GLU A 1 104 ? -2.470 -6.393 14.305 1.00 97.56 104 GLU A C 1
ATOM 749 O O . GLU A 1 104 ? -2.417 -6.279 13.076 1.00 97.56 104 GLU A O 1
ATOM 754 N N . ILE A 1 105 ? -1.939 -5.495 15.145 1.00 98.00 105 ILE A N 1
ATOM 755 C CA . ILE A 1 105 ? -1.084 -4.384 14.708 1.00 98.00 105 ILE A CA 1
ATOM 756 C C . ILE A 1 105 ? 0.205 -4.938 14.093 1.00 98.00 105 ILE A C 1
ATOM 758 O O . ILE A 1 105 ? 0.592 -4.504 13.011 1.00 98.00 105 ILE A O 1
ATOM 762 N N . ASP A 1 106 ? 0.841 -5.925 14.725 1.00 98.12 106 ASP A N 1
ATOM 763 C CA . ASP A 1 106 ? 2.054 -6.565 14.200 1.00 98.12 106 ASP A CA 1
ATOM 764 C C . ASP A 1 106 ? 1.790 -7.180 12.825 1.00 98.12 106 ASP A C 1
ATOM 766 O O . ASP A 1 106 ? 2.492 -6.873 11.862 1.00 98.12 106 ASP A O 1
ATOM 770 N N . ALA A 1 107 ? 0.703 -7.945 12.700 1.00 97.62 107 ALA A N 1
ATOM 771 C CA . ALA A 1 107 ? 0.292 -8.548 11.438 1.00 97.62 107 ALA A CA 1
ATOM 772 C C . ALA A 1 107 ? 0.002 -7.506 10.339 1.00 97.62 107 ALA A C 1
ATOM 774 O O . ALA A 1 107 ? 0.310 -7.742 9.165 1.00 97.62 107 ALA A O 1
ATOM 775 N N . LEU A 1 108 ? -0.574 -6.347 10.688 1.00 97.81 108 LEU A N 1
ATOM 776 C CA . LEU A 1 108 ? -0.776 -5.233 9.753 1.00 97.81 108 LEU A CA 1
ATOM 777 C C . LEU A 1 108 ? 0.564 -4.691 9.250 1.00 97.81 108 LEU A C 1
ATOM 779 O O . LEU A 1 108 ? 0.768 -4.564 8.042 1.00 97.81 108 LEU A O 1
ATOM 783 N N . LEU A 1 109 ? 1.473 -4.373 10.173 1.00 97.94 109 LEU A N 1
ATOM 784 C CA . LEU A 1 109 ? 2.767 -3.766 9.865 1.00 97.94 109 LEU A CA 1
ATOM 785 C C . LEU A 1 109 ? 3.654 -4.710 9.050 1.00 97.94 109 LEU A C 1
ATOM 787 O O . LEU A 1 109 ? 4.257 -4.278 8.069 1.00 97.94 109 LEU A O 1
ATOM 791 N N . GLU A 1 110 ? 3.672 -5.999 9.389 1.00 97.31 110 GLU A N 1
ATOM 792 C CA . GLU A 1 110 ? 4.346 -7.038 8.605 1.00 97.31 110 GLU A CA 1
ATOM 793 C C . GLU A 1 110 ? 3.770 -7.145 7.190 1.00 97.31 110 GLU A C 1
ATOM 795 O O . GLU A 1 110 ? 4.518 -7.258 6.216 1.00 97.31 110 GLU A O 1
ATOM 800 N N . THR A 1 111 ? 2.443 -7.070 7.051 1.00 95.88 111 THR A N 1
ATOM 801 C CA . THR A 1 111 ? 1.782 -7.099 5.740 1.00 95.88 111 THR A CA 1
ATOM 802 C C . THR A 1 111 ? 2.180 -5.883 4.902 1.00 95.88 111 THR A C 1
ATOM 804 O O . THR A 1 111 ? 2.611 -6.043 3.758 1.00 95.88 111 THR A O 1
ATOM 807 N N . ILE A 1 112 ? 2.114 -4.673 5.465 1.00 94.94 112 ILE A N 1
ATOM 808 C CA . ILE A 1 112 ? 2.539 -3.440 4.785 1.00 94.94 112 ILE A CA 1
ATOM 809 C C . ILE A 1 112 ? 4.013 -3.540 4.373 1.00 94.94 112 ILE A C 1
ATOM 811 O O . ILE A 1 112 ? 4.352 -3.260 3.221 1.00 94.94 112 ILE A O 1
ATOM 815 N N . ALA A 1 113 ? 4.885 -3.982 5.281 1.00 95.44 113 ALA A N 1
ATOM 816 C CA . ALA A 1 113 ? 6.317 -4.064 5.037 1.00 95.44 113 ALA A CA 1
ATOM 817 C C . ALA A 1 113 ? 6.681 -5.096 3.958 1.00 95.44 113 ALA A C 1
ATOM 819 O O . ALA A 1 113 ? 7.491 -4.804 3.081 1.00 95.44 113 ALA A O 1
ATOM 820 N N . ARG A 1 114 ? 6.028 -6.266 3.942 1.00 93.75 114 ARG A N 1
ATOM 821 C CA . ARG A 1 114 ? 6.161 -7.254 2.854 1.00 93.75 114 ARG A CA 1
ATOM 822 C C . ARG A 1 114 ? 5.793 -6.666 1.495 1.00 93.75 114 ARG A C 1
ATOM 824 O O . ARG A 1 114 ? 6.489 -6.890 0.507 1.00 93.75 114 ARG A O 1
ATOM 831 N N . HIS A 1 115 ? 4.697 -5.910 1.435 1.00 92.06 115 HIS A N 1
ATOM 832 C CA . HIS A 1 115 ? 4.255 -5.254 0.202 1.00 92.06 115 HIS A CA 1
ATOM 833 C C . HIS A 1 115 ? 5.214 -4.146 -0.247 1.00 92.06 115 HIS A C 1
ATOM 835 O O . HIS A 1 115 ? 5.366 -3.946 -1.455 1.00 92.06 115 HIS A O 1
ATOM 841 N N . ALA A 1 116 ? 5.867 -3.449 0.685 1.00 91.06 116 ALA A N 1
ATOM 842 C CA . ALA A 1 116 ? 6.925 -2.487 0.379 1.00 91.06 116 ALA A CA 1
ATOM 843 C C . ALA A 1 116 ? 8.190 -3.181 -0.158 1.00 91.06 116 ALA A C 1
ATOM 845 O O . ALA A 1 116 ? 8.706 -2.770 -1.194 1.00 91.06 116 ALA A O 1
ATOM 846 N N . ALA A 1 117 ? 8.622 -4.279 0.469 1.00 91.50 117 ALA A N 1
ATOM 847 C CA . ALA A 1 117 ? 9.789 -5.056 0.045 1.00 91.50 117 ALA A CA 1
ATOM 848 C C . ALA A 1 117 ? 9.602 -5.714 -1.331 1.00 91.50 117 ALA A C 1
ATOM 850 O O . ALA A 1 117 ? 10.502 -5.709 -2.169 1.00 91.50 117 ALA A O 1
ATOM 851 N N . ALA A 1 118 ? 8.400 -6.202 -1.641 1.00 89.44 118 ALA A N 1
ATOM 852 C CA . ALA A 1 118 ? 8.105 -6.672 -2.994 1.00 89.44 118 ALA A CA 1
ATOM 853 C C . ALA A 1 118 ? 8.230 -5.548 -4.044 1.00 89.44 118 ALA A C 1
ATOM 855 O O . ALA A 1 118 ? 8.640 -5.800 -5.174 1.00 89.44 118 ALA A O 1
ATOM 856 N N . ARG A 1 119 ? 7.934 -4.295 -3.669 1.00 87.19 119 ARG A N 1
ATOM 857 C CA . ARG A 1 119 ? 8.069 -3.105 -4.533 1.00 87.19 119 ARG A CA 1
ATOM 858 C C . ARG A 1 119 ? 9.483 -2.534 -4.585 1.00 87.19 119 ARG A C 1
ATOM 860 O O . ARG A 1 119 ? 9.769 -1.732 -5.473 1.00 87.19 119 ARG A O 1
ATOM 867 N N . SER A 1 120 ? 10.364 -2.919 -3.666 1.00 89.31 120 SER A N 1
ATOM 868 C CA . SER A 1 120 ? 11.789 -2.586 -3.735 1.00 89.31 120 SER A CA 1
ATOM 869 C C . SER A 1 120 ? 12.578 -3.550 -4.618 1.00 89.31 120 SER A C 1
ATOM 871 O O . SER A 1 120 ? 13.723 -3.265 -4.961 1.00 89.31 120 SER A O 1
ATOM 873 N N . SER A 1 121 ? 11.995 -4.694 -4.988 1.00 88.44 121 SER A N 1
ATOM 874 C CA . SER A 1 121 ? 12.674 -5.702 -5.800 1.00 88.44 121 SER A CA 1
ATOM 875 C C . SER A 1 121 ? 12.870 -5.238 -7.251 1.00 88.44 121 SER A C 1
ATOM 877 O O . SER A 1 121 ? 11.914 -4.770 -7.874 1.00 88.44 121 SER A O 1
ATOM 879 N N . PRO A 1 122 ? 14.069 -5.413 -7.842 1.00 85.56 122 PRO A N 1
ATOM 880 C CA . PRO A 1 122 ? 14.298 -5.165 -9.265 1.00 85.56 122 PRO A CA 1
ATOM 881 C C . PRO A 1 122 ? 13.732 -6.275 -10.166 1.00 85.56 122 PRO A C 1
ATOM 883 O O . PRO A 1 122 ? 13.631 -6.076 -11.374 1.00 85.56 122 PRO A O 1
ATOM 886 N N . THR A 1 123 ? 13.360 -7.433 -9.609 1.00 84.88 123 THR A N 1
ATOM 887 C CA . THR A 1 123 ? 12.737 -8.547 -10.342 1.00 84.88 123 THR A CA 1
ATOM 888 C C . THR A 1 123 ? 11.297 -8.780 -9.874 1.00 84.88 123 THR A C 1
ATOM 890 O O . THR A 1 123 ? 10.975 -8.485 -8.716 1.00 84.88 123 THR A O 1
ATOM 893 N N . PRO A 1 124 ? 10.414 -9.311 -10.740 1.00 83.69 124 PRO A N 1
ATOM 894 C CA . PRO A 1 124 ? 9.037 -9.611 -10.355 1.00 83.69 124 PRO A CA 1
ATOM 895 C C . PRO A 1 124 ? 8.918 -10.810 -9.401 1.00 83.69 124 PRO A C 1
ATOM 897 O O . PRO A 1 124 ? 7.875 -10.955 -8.774 1.00 83.69 124 PRO A O 1
ATOM 900 N N . ASP A 1 125 ? 9.955 -11.645 -9.263 1.00 87.94 125 ASP A N 1
ATOM 901 C CA . ASP A 1 125 ? 9.906 -12.917 -8.519 1.00 87.94 125 ASP A CA 1
ATOM 902 C C . ASP A 1 125 ? 9.464 -12.730 -7.064 1.00 87.94 125 ASP A C 1
ATOM 904 O O . ASP A 1 125 ? 8.548 -13.399 -6.606 1.00 87.94 125 ASP A O 1
ATOM 908 N N . VAL A 1 126 ? 10.010 -11.727 -6.367 1.00 87.94 126 VAL A N 1
ATOM 909 C CA . VAL A 1 126 ? 9.621 -11.418 -4.977 1.00 87.94 126 VAL A CA 1
ATOM 910 C C . VAL A 1 126 ? 8.134 -11.065 -4.875 1.00 87.94 126 VAL A C 1
ATOM 912 O O . VAL A 1 126 ? 7.462 -11.398 -3.897 1.00 87.94 126 VAL A O 1
ATOM 915 N N . TYR A 1 127 ? 7.594 -10.383 -5.887 1.00 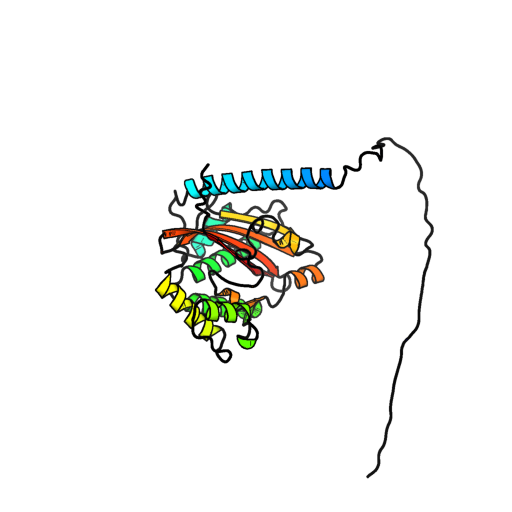86.81 127 TYR A N 1
ATOM 916 C CA . TYR A 1 127 ? 6.169 -10.097 -5.931 1.00 86.81 127 TYR A CA 1
ATOM 917 C C . TYR A 1 127 ? 5.349 -11.347 -6.273 1.00 86.81 127 TYR A C 1
ATOM 919 O O . TYR A 1 127 ? 4.281 -11.533 -5.697 1.00 86.81 127 TYR A O 1
ATOM 927 N N . LEU A 1 128 ? 5.823 -12.210 -7.173 1.00 89.31 128 LEU A N 1
ATOM 928 C CA . LEU A 1 128 ? 5.167 -13.482 -7.490 1.00 89.31 128 LEU A CA 1
ATOM 929 C C . LEU A 1 128 ? 5.099 -14.397 -6.256 1.00 89.31 128 LEU A C 1
ATOM 931 O O . LEU A 1 128 ? 4.010 -14.863 -5.924 1.00 89.31 128 LEU A O 1
ATOM 935 N N . ASP A 1 129 ? 6.190 -14.530 -5.501 1.00 91.25 129 ASP A N 1
ATOM 936 C CA . ASP A 1 129 ? 6.231 -15.268 -4.230 1.00 91.25 129 ASP A CA 1
ATOM 937 C C . ASP A 1 129 ? 5.221 -14.697 -3.220 1.00 91.25 129 ASP A C 1
ATOM 939 O O . ASP A 1 129 ? 4.473 -15.425 -2.553 1.00 91.25 129 ASP A O 1
ATOM 943 N N . LEU A 1 130 ? 5.144 -13.362 -3.134 1.00 90.88 130 LEU A N 1
ATOM 944 C CA . LEU A 1 130 ? 4.135 -12.677 -2.331 1.00 90.88 130 LEU A CA 1
ATOM 945 C C . LEU A 1 130 ? 2.720 -13.073 -2.782 1.00 90.88 130 LEU A C 1
ATOM 947 O O . LEU A 1 130 ? 1.893 -13.401 -1.929 1.00 90.88 130 LEU A O 1
ATOM 951 N N . CYS A 1 131 ? 2.448 -13.096 -4.091 1.00 89.25 131 CYS A N 1
ATOM 952 C CA . CYS A 1 131 ? 1.149 -13.494 -4.638 1.00 89.25 131 CYS A CA 1
ATOM 953 C C . CYS A 1 131 ? 0.767 -14.920 -4.264 1.00 89.25 131 CYS A C 1
ATOM 955 O O . CYS A 1 131 ? -0.364 -15.164 -3.843 1.00 89.25 131 CYS A O 1
ATOM 957 N N . GLU A 1 132 ? 1.701 -15.854 -4.401 1.00 90.75 132 GLU A N 1
ATOM 958 C CA . GLU A 1 132 ? 1.486 -17.264 -4.090 1.00 90.75 132 GLU A CA 1
ATOM 959 C C . GLU A 1 132 ? 1.164 -17.457 -2.603 1.00 90.75 132 GLU A C 1
ATOM 961 O O . GLU A 1 132 ? 0.186 -18.132 -2.260 1.00 90.75 132 GLU A O 1
ATOM 966 N N . SER A 1 133 ? 1.885 -16.754 -1.719 1.00 91.69 133 SER A N 1
ATOM 967 C CA . SER A 1 133 ? 1.637 -16.751 -0.265 1.00 91.69 133 SER A CA 1
ATOM 968 C C . SER A 1 133 ? 0.283 -16.139 0.148 1.00 91.69 133 SER A C 1
ATOM 970 O O . SER A 1 133 ? -0.185 -16.298 1.284 1.00 91.69 133 SER A O 1
ATOM 972 N N . GLU A 1 134 ? -0.356 -15.409 -0.766 1.00 92.12 134 GLU A N 1
ATOM 973 C CA . GLU A 1 134 ? -1.629 -14.716 -0.568 1.00 92.12 134 GLU A CA 1
ATOM 974 C C . GLU A 1 134 ? -2.753 -15.278 -1.454 1.00 92.12 134 GLU A C 1
ATOM 976 O O . GLU A 1 134 ? -3.826 -14.684 -1.534 1.00 92.12 134 GLU A O 1
ATOM 981 N N . SER A 1 135 ? -2.557 -16.439 -2.085 1.00 91.00 135 SER A N 1
ATOM 982 C CA . SER A 1 135 ? -3.542 -17.087 -2.975 1.00 91.00 135 SER A CA 1
ATOM 983 C C . SER A 1 135 ? -4.888 -17.420 -2.306 1.00 91.00 135 SER A C 1
ATOM 985 O O . SER A 1 135 ? -5.915 -17.564 -2.977 1.00 91.00 135 SER A O 1
ATOM 987 N N . SER A 1 136 ? -4.912 -17.509 -0.972 1.00 90.94 136 SER A N 1
ATOM 988 C CA . SER A 1 136 ? -6.144 -17.649 -0.187 1.00 90.94 136 SER A CA 1
ATOM 989 C C . SER A 1 136 ? -6.926 -16.340 -0.034 1.00 90.94 136 SER A C 1
ATOM 991 O O . SER A 1 136 ? -8.099 -16.383 0.316 1.00 90.94 136 SER A O 1
ATOM 993 N N . LEU A 1 137 ? -6.279 -15.189 -0.227 1.00 89.44 137 LEU A N 1
ATOM 994 C CA . LEU A 1 137 ? -6.862 -13.853 -0.056 1.00 89.44 137 LEU A CA 1
ATOM 995 C C . LEU A 1 137 ? -7.195 -13.189 -1.388 1.00 89.44 137 LEU A C 1
ATOM 997 O O . LEU A 1 137 ? -8.147 -12.417 -1.461 1.00 89.44 137 LEU A O 1
ATOM 1001 N N . TYR A 1 138 ? -6.427 -13.498 -2.431 1.00 91.00 138 TYR A N 1
ATOM 1002 C CA . TYR A 1 138 ? -6.577 -12.900 -3.750 1.00 91.00 138 TYR A CA 1
ATOM 1003 C C . TYR A 1 138 ? -6.676 -13.965 -4.831 1.00 91.00 138 TYR A C 1
ATOM 1005 O O . TYR A 1 138 ? -6.202 -15.093 -4.676 1.00 91.00 138 TYR A O 1
ATOM 1013 N N . GLU A 1 139 ? -7.236 -13.567 -5.960 1.00 91.19 139 GLU A N 1
ATOM 1014 C CA . GLU A 1 139 ? -7.191 -14.326 -7.198 1.00 91.19 139 GLU A CA 1
ATOM 1015 C C . GLU A 1 139 ? -6.655 -13.487 -8.349 1.00 91.19 139 GLU A C 1
ATOM 1017 O O . GLU A 1 139 ? -6.672 -12.260 -8.301 1.00 91.19 139 GLU A O 1
ATOM 1022 N N . TRP A 1 140 ? -6.105 -14.163 -9.355 1.00 91.12 140 TRP A N 1
ATOM 1023 C CA . TRP A 1 140 ? -5.615 -13.508 -10.560 1.00 91.12 140 TRP A CA 1
ATOM 1024 C C . TRP A 1 140 ? -6.792 -13.094 -11.436 1.00 91.12 140 TRP A C 1
ATOM 1026 O O . TRP A 1 140 ? -7.658 -13.917 -11.725 1.00 91.12 140 TRP A O 1
ATOM 1036 N N . ILE A 1 141 ? -6.776 -11.847 -11.898 1.00 89.38 141 ILE A N 1
ATOM 1037 C CA . ILE A 1 141 ? -7.761 -11.324 -12.841 1.00 89.38 141 ILE A CA 1
ATOM 1038 C C . ILE A 1 141 ? -7.367 -11.825 -14.237 1.00 89.38 141 ILE A C 1
ATOM 1040 O O . ILE A 1 141 ? -6.268 -11.489 -14.696 1.00 89.38 141 ILE A O 1
ATOM 1044 N N . PRO A 1 142 ? -8.212 -12.606 -14.933 1.00 90.50 142 PRO A N 1
ATOM 1045 C CA . PRO A 1 142 ? -7.939 -13.017 -16.307 1.00 90.50 142 PRO A CA 1
ATOM 1046 C C . PRO A 1 142 ? -7.677 -11.803 -17.207 1.00 90.50 142 PRO A C 1
ATOM 1048 O O . PRO A 1 142 ? -8.403 -10.812 -17.139 1.00 90.50 142 PRO A O 1
ATOM 1051 N N . LEU A 1 143 ? -6.660 -11.865 -18.075 1.00 87.25 143 LEU A N 1
ATOM 1052 C CA . LEU A 1 143 ? -6.298 -10.719 -18.924 1.00 87.25 143 LEU A CA 1
ATOM 1053 C C . LEU A 1 143 ? -7.441 -10.292 -19.850 1.00 87.25 143 LEU A C 1
ATOM 1055 O O . LEU A 1 143 ? -7.708 -9.101 -19.973 1.00 87.25 143 LEU A O 1
ATOM 1059 N N . ALA A 1 144 ? -8.188 -11.250 -20.402 1.00 86.75 144 ALA A N 1
ATOM 1060 C CA . ALA A 1 144 ? -9.373 -10.972 -21.214 1.00 86.75 144 ALA A CA 1
ATOM 1061 C C . ALA A 1 144 ? -10.419 -10.084 -20.502 1.00 86.75 144 ALA A C 1
ATOM 1063 O O . ALA A 1 144 ? -11.125 -9.318 -21.161 1.00 86.75 144 ALA A O 1
ATOM 1064 N N . ASP A 1 145 ? -10.485 -10.151 -19.169 1.00 86.81 145 ASP A N 1
ATOM 1065 C CA . ASP A 1 145 ? -11.423 -9.391 -18.339 1.00 86.81 145 ASP A CA 1
ATOM 1066 C C . ASP A 1 145 ? -10.788 -8.120 -17.742 1.00 86.81 145 ASP A C 1
ATOM 1068 O O . ASP A 1 145 ? -11.488 -7.213 -17.284 1.00 86.81 145 ASP A O 1
ATOM 1072 N N . ASN A 1 146 ? -9.458 -7.996 -17.800 1.00 83.56 146 ASN A N 1
ATOM 1073 C CA . ASN A 1 146 ? -8.696 -6.909 -17.195 1.00 83.56 146 ASN A CA 1
ATOM 1074 C C . ASN A 1 146 ? -8.582 -5.690 -18.127 1.00 83.56 146 ASN A C 1
ATOM 1076 O O . ASN A 1 146 ? -7.500 -5.313 -18.592 1.00 83.56 146 ASN A O 1
ATOM 1080 N N . ARG A 1 147 ? -9.727 -5.052 -18.401 1.00 80.69 147 ARG A N 1
ATOM 1081 C CA . ARG A 1 147 ? -9.812 -3.850 -19.254 1.00 80.69 147 ARG A CA 1
ATOM 1082 C C . ARG A 1 147 ? -8.840 -2.734 -18.856 1.00 80.69 147 ARG A C 1
ATOM 1084 O O . ARG A 1 147 ? -8.245 -2.158 -19.770 1.00 80.69 147 ARG A O 1
ATOM 1091 N N . PRO A 1 148 ? -8.628 -2.432 -17.559 1.00 74.94 148 PRO A N 1
ATOM 1092 C CA . PRO A 1 148 ? -7.645 -1.431 -17.163 1.00 74.94 148 PRO A CA 1
ATOM 1093 C C . PRO A 1 148 ? -6.242 -1.814 -17.630 1.00 74.94 148 PRO A C 1
ATOM 1095 O O . PRO A 1 148 ? -5.577 -1.020 -18.288 1.00 74.94 148 PRO A O 1
ATOM 1098 N N . MET A 1 149 ? -5.794 -3.050 -17.393 1.00 78.06 149 MET A N 1
ATOM 1099 C CA . MET A 1 149 ? -4.473 -3.470 -17.865 1.00 78.06 149 MET A CA 1
ATOM 1100 C C . MET A 1 149 ? -4.366 -3.468 -19.387 1.00 78.06 149 MET A C 1
ATOM 1102 O O . MET A 1 149 ? -3.340 -3.048 -19.915 1.00 78.06 149 MET A O 1
ATOM 1106 N N . ARG A 1 150 ? -5.423 -3.843 -20.106 1.00 81.69 150 ARG A N 1
ATOM 1107 C CA . ARG A 1 150 ? -5.446 -3.716 -21.566 1.00 81.69 150 ARG A CA 1
ATOM 1108 C C . ARG A 1 150 ? -5.231 -2.270 -22.019 1.00 81.69 150 ARG A C 1
ATOM 1110 O O . ARG A 1 150 ? -4.326 -2.016 -22.810 1.00 81.69 150 ARG A O 1
ATOM 1117 N N . PHE A 1 151 ? -5.996 -1.320 -21.474 1.00 78.06 151 PHE A N 1
ATOM 1118 C CA . PHE A 1 151 ? -5.824 0.104 -21.779 1.00 78.06 151 PHE A CA 1
ATOM 1119 C C . PHE A 1 151 ? -4.409 0.584 -21.444 1.00 78.06 151 PHE A C 1
ATOM 1121 O O . PHE A 1 151 ? -3.817 1.336 -22.215 1.00 78.06 151 PHE A O 1
ATOM 1128 N N . PHE A 1 152 ? -3.841 0.134 -20.321 1.00 76.75 152 PHE A N 1
ATOM 1129 C CA . PHE A 1 152 ? -2.467 0.463 -19.960 1.00 76.75 152 PHE A CA 1
ATOM 1130 C C . PHE A 1 152 ? -1.476 0.013 -21.035 1.00 76.75 152 PHE A C 1
ATOM 1132 O O . PHE A 1 152 ? -0.690 0.817 -21.535 1.00 76.75 152 PHE A O 1
ATOM 1139 N N . PHE A 1 153 ? -1.515 -1.267 -21.405 1.00 82.19 153 PHE A N 1
ATOM 1140 C CA . PHE A 1 153 ? -0.597 -1.804 -22.400 1.00 82.19 153 PHE A CA 1
ATOM 1141 C C . PHE A 1 153 ? -0.775 -1.112 -23.757 1.00 82.19 153 PHE A C 1
ATOM 1143 O O . PHE A 1 153 ? 0.220 -0.776 -24.399 1.00 82.19 153 PHE A O 1
ATOM 1150 N N . GLU A 1 154 ? -2.012 -0.813 -24.159 1.00 83.00 154 GLU A N 1
ATOM 1151 C CA . GLU A 1 154 ? -2.310 -0.045 -25.372 1.00 83.00 154 GLU A CA 1
ATOM 1152 C C . GLU A 1 154 ? -1.739 1.386 -25.305 1.00 83.00 154 GLU A C 1
ATOM 1154 O O . GLU A 1 154 ? -1.033 1.814 -26.223 1.00 83.00 154 GLU A O 1
ATOM 1159 N N . HIS A 1 155 ? -1.968 2.113 -24.204 1.00 78.31 155 HIS A N 1
ATOM 1160 C CA . HIS A 1 155 ? -1.479 3.482 -23.997 1.00 78.31 155 HIS A CA 1
ATOM 1161 C C . HIS A 1 155 ? 0.051 3.564 -24.059 1.00 78.31 155 HIS A C 1
ATOM 1163 O O . HIS A 1 155 ? 0.612 4.456 -24.700 1.00 78.31 155 HIS A O 1
ATOM 1169 N N . TRP A 1 156 ? 0.732 2.607 -23.430 1.00 75.75 156 TRP A N 1
ATOM 1170 C CA . TRP A 1 156 ? 2.194 2.545 -23.376 1.00 75.75 156 TRP A CA 1
ATOM 1171 C C . TRP A 1 156 ? 2.816 1.790 -24.555 1.00 75.75 156 TRP A C 1
ATOM 1173 O O . TRP A 1 156 ? 4.032 1.585 -24.581 1.00 75.75 156 TRP A O 1
ATOM 1183 N N . LYS A 1 157 ? 2.006 1.420 -25.559 1.00 85.38 157 LYS A N 1
ATOM 1184 C CA . LYS A 1 157 ? 2.425 0.698 -26.773 1.00 85.38 157 LYS A CA 1
ATOM 1185 C C . LYS A 1 157 ? 3.204 -0.585 -26.461 1.00 85.38 157 LYS A C 1
ATOM 1187 O O . LYS A 1 157 ? 4.147 -0.942 -27.169 1.00 85.38 157 LYS A O 1
ATOM 1192 N N . MET A 1 158 ? 2.826 -1.259 -25.384 1.00 83.44 158 MET A N 1
ATOM 1193 C CA . MET A 1 158 ? 3.382 -2.539 -24.974 1.00 83.44 158 MET A CA 1
ATOM 1194 C C . MET A 1 158 ? 2.618 -3.688 -25.643 1.00 83.44 158 MET A C 1
ATOM 1196 O O . MET A 1 158 ? 1.419 -3.561 -25.895 1.00 83.44 158 MET A O 1
ATOM 1200 N N . PRO A 1 159 ? 3.277 -4.826 -25.919 1.00 86.19 159 PRO A N 1
ATOM 1201 C CA . PRO A 1 159 ? 2.584 -5.995 -26.443 1.00 86.19 159 PRO A CA 1
ATOM 1202 C C . PRO A 1 159 ? 1.602 -6.531 -25.394 1.00 86.19 159 PRO A C 1
ATOM 1204 O O . PRO A 1 159 ? 2.024 -6.925 -24.308 1.00 86.19 159 PRO A O 1
ATOM 1207 N N . TYR A 1 160 ? 0.310 -6.541 -25.727 1.00 84.62 160 TYR A N 1
ATOM 1208 C CA . TYR A 1 160 ? -0.742 -7.169 -24.928 1.00 84.62 160 TYR A CA 1
ATOM 1209 C C . TYR A 1 160 ? -1.229 -8.431 -25.632 1.00 84.62 160 TYR A C 1
ATOM 1211 O O . TYR A 1 160 ? -1.576 -8.387 -26.813 1.00 84.62 160 TYR A O 1
ATOM 1219 N N . ASP A 1 161 ? -1.241 -9.542 -24.907 1.00 88.50 161 ASP A N 1
ATOM 1220 C CA . ASP A 1 161 ? -1.740 -10.826 -25.382 1.00 88.50 161 ASP A CA 1
ATOM 1221 C C . ASP A 1 161 ? -2.892 -11.256 -24.473 1.00 88.50 161 ASP A C 1
ATOM 1223 O O . ASP A 1 161 ? -2.669 -11.654 -23.331 1.00 88.50 161 ASP A O 1
ATOM 1227 N N . ASP A 1 162 ? -4.122 -11.174 -24.993 1.00 86.75 162 ASP A N 1
ATOM 1228 C CA . ASP A 1 162 ? -5.347 -11.574 -24.285 1.00 86.75 162 ASP A CA 1
ATOM 1229 C C . ASP A 1 162 ? -5.303 -13.059 -23.847 1.00 86.75 162 ASP A C 1
ATOM 1231 O O . ASP A 1 162 ? -6.066 -13.464 -22.969 1.00 86.75 162 ASP A O 1
ATOM 1235 N N . SER A 1 163 ? -4.428 -13.875 -24.453 1.00 90.31 163 SER A N 1
ATOM 1236 C CA . SER A 1 163 ? -4.255 -15.298 -24.138 1.00 90.31 163 SER A CA 1
ATOM 1237 C C . SER A 1 163 ? -3.134 -15.599 -23.138 1.00 90.31 163 SER A C 1
ATOM 1239 O O . SER A 1 163 ? -3.038 -16.733 -22.661 1.00 90.31 163 SER A O 1
ATOM 1241 N N . ALA A 1 164 ? -2.302 -14.610 -22.799 1.00 90.56 164 ALA A N 1
ATOM 1242 C CA . ALA A 1 164 ? -1.225 -14.785 -21.836 1.00 90.56 164 ALA A CA 1
ATOM 1243 C C . ALA A 1 164 ? -1.767 -14.957 -20.411 1.00 90.56 164 ALA A C 1
ATOM 1245 O O . ALA A 1 164 ? -2.874 -14.526 -20.070 1.00 90.56 164 ALA A O 1
ATOM 1246 N N . THR A 1 165 ? -0.967 -15.572 -19.539 1.00 91.44 165 THR A N 1
ATOM 1247 C CA . THR A 1 165 ? -1.312 -15.585 -18.117 1.00 91.44 165 THR A CA 1
ATOM 1248 C C . THR A 1 165 ? -1.100 -14.190 -17.512 1.00 91.44 165 THR A C 1
ATOM 1250 O O . THR A 1 165 ? -0.219 -13.444 -17.960 1.00 91.44 165 THR A O 1
ATOM 1253 N N . PRO A 1 166 ? -1.856 -13.808 -16.466 1.00 88.56 166 PRO A N 1
ATOM 1254 C CA . PRO A 1 166 ? -1.609 -12.564 -15.737 1.00 88.56 166 PRO A CA 1
ATOM 1255 C C . PRO A 1 166 ? -0.162 -12.429 -15.236 1.00 88.56 166 PRO A C 1
ATOM 1257 O O . PRO A 1 166 ? 0.384 -11.330 -15.219 1.00 88.56 166 PRO A O 1
ATOM 1260 N N . GLN A 1 167 ? 0.485 -13.545 -14.898 1.00 89.94 167 GLN A N 1
ATOM 1261 C CA . GLN A 1 167 ? 1.884 -13.621 -14.483 1.00 89.94 167 GLN A CA 1
ATOM 1262 C C . GLN A 1 167 ? 2.852 -13.292 -15.628 1.00 89.94 167 GLN A C 1
ATOM 1264 O O . GLN A 1 167 ? 3.802 -12.533 -15.427 1.00 89.94 167 GLN A O 1
ATOM 1269 N N . ASP A 1 168 ? 2.597 -13.800 -16.837 1.00 90.50 168 ASP A N 1
ATOM 1270 C CA . ASP A 1 168 ? 3.407 -13.477 -18.018 1.00 90.50 168 ASP A CA 1
ATOM 1271 C C . ASP A 1 168 ? 3.318 -11.981 -18.345 1.00 90.50 168 ASP A C 1
ATOM 1273 O O . ASP A 1 168 ? 4.337 -11.309 -18.545 1.00 90.50 168 ASP A O 1
ATOM 1277 N N . ALA A 1 169 ? 2.098 -11.432 -18.338 1.00 87.56 169 ALA A N 1
ATOM 1278 C CA . ALA A 1 169 ? 1.873 -10.008 -18.563 1.00 87.56 169 ALA A CA 1
ATOM 1279 C C . ALA A 1 169 ? 2.505 -9.147 -17.461 1.00 87.56 169 ALA A C 1
ATOM 1281 O O . ALA A 1 169 ? 3.136 -8.133 -17.765 1.00 87.56 169 ALA A O 1
ATOM 1282 N N . LEU A 1 170 ? 2.429 -9.572 -16.197 1.00 86.50 170 LEU A N 1
ATOM 1283 C CA . LEU A 1 170 ? 3.141 -8.939 -15.091 1.00 86.50 170 LEU A CA 1
ATOM 1284 C C . LEU A 1 170 ? 4.654 -8.912 -15.346 1.00 86.50 170 LEU A C 1
ATOM 1286 O O . LEU A 1 170 ? 5.277 -7.872 -15.153 1.00 86.50 170 LEU A O 1
ATOM 1290 N N . GLY A 1 171 ? 5.249 -10.003 -15.834 1.00 85.75 171 GLY A N 1
ATOM 1291 C CA . GLY A 1 171 ? 6.674 -10.060 -16.172 1.00 85.75 171 GLY A CA 1
ATOM 1292 C C . GLY A 1 171 ? 7.079 -9.136 -17.331 1.00 85.75 171 GLY A C 1
ATOM 1293 O O . GLY A 1 171 ? 8.178 -8.574 -17.326 1.00 85.75 171 GLY A O 1
ATOM 1294 N N . VAL A 1 172 ? 6.214 -8.944 -18.333 1.00 85.81 172 VAL A N 1
ATOM 1295 C CA . VAL A 1 172 ? 6.412 -7.937 -19.399 1.00 85.81 172 VAL A CA 1
ATOM 1296 C C . VAL A 1 172 ? 6.322 -6.524 -18.826 1.00 85.81 172 VAL A C 1
ATOM 1298 O O . VAL A 1 172 ? 7.199 -5.696 -19.083 1.00 85.81 172 VAL A O 1
ATOM 1301 N N . TYR A 1 173 ? 5.297 -6.269 -18.014 1.00 83.00 173 TYR A N 1
ATOM 1302 C CA . TYR A 1 173 ? 5.080 -4.989 -17.355 1.00 83.00 173 TYR A CA 1
ATOM 1303 C C . TYR A 1 173 ? 6.248 -4.592 -16.445 1.00 83.00 173 TYR A C 1
ATOM 1305 O O . TYR A 1 173 ? 6.787 -3.493 -16.586 1.00 83.00 173 TYR A O 1
ATOM 1313 N N . TRP A 1 174 ? 6.694 -5.495 -15.572 1.00 84.06 174 TRP A N 1
ATOM 1314 C CA . TRP A 1 174 ? 7.764 -5.228 -14.613 1.00 84.06 174 TRP A CA 1
ATOM 1315 C C . TRP A 1 174 ? 9.080 -4.889 -15.297 1.00 84.06 174 TRP A C 1
ATOM 1317 O O . TRP A 1 174 ? 9.721 -3.907 -14.935 1.00 84.06 174 TRP A O 1
ATOM 1327 N N . ARG A 1 175 ? 9.471 -5.674 -16.313 1.00 81.75 175 ARG A N 1
ATOM 1328 C CA . ARG A 1 175 ? 10.707 -5.432 -17.070 1.00 81.75 175 ARG A CA 1
ATOM 1329 C C . ARG A 1 175 ? 10.691 -4.060 -17.718 1.00 81.75 175 ARG A C 1
ATOM 1331 O O . ARG A 1 175 ? 11.615 -3.288 -17.508 1.00 81.75 175 ARG A O 1
ATOM 1338 N N . ARG A 1 176 ? 9.606 -3.722 -18.421 1.00 78.44 176 ARG A N 1
ATOM 1339 C CA . ARG A 1 176 ? 9.446 -2.400 -19.035 1.00 78.44 176 ARG A CA 1
ATOM 1340 C C . ARG A 1 176 ? 9.582 -1.284 -18.001 1.00 78.44 176 ARG A C 1
ATOM 1342 O O . ARG A 1 176 ? 10.304 -0.323 -18.231 1.00 78.44 176 ARG A O 1
ATOM 1349 N N . PHE A 1 177 ? 8.912 -1.428 -16.862 1.00 76.50 177 PHE A N 1
ATOM 1350 C CA . PHE A 1 177 ? 8.935 -0.430 -15.800 1.00 76.50 177 PHE A CA 1
ATOM 1351 C C . PHE A 1 177 ? 10.338 -0.259 -15.196 1.00 76.50 177 PHE A C 1
ATOM 1353 O O . PHE A 1 177 ? 10.822 0.861 -15.047 1.00 76.50 177 PHE A O 1
ATOM 1360 N N . MET A 1 178 ? 11.040 -1.359 -14.923 1.00 77.94 178 MET A N 1
ATOM 1361 C CA . MET A 1 178 ? 12.407 -1.312 -14.400 1.00 77.94 178 MET A CA 1
ATOM 1362 C C . MET A 1 178 ? 13.409 -0.760 -15.418 1.00 77.94 178 MET A C 1
ATOM 1364 O O . MET A 1 178 ? 14.247 0.056 -15.037 1.00 77.94 178 MET A O 1
ATOM 1368 N N . ASP A 1 179 ? 13.297 -1.153 -16.688 1.00 78.56 179 ASP A N 1
ATOM 1369 C CA . ASP A 1 179 ? 14.192 -0.718 -17.765 1.00 78.56 179 ASP A CA 1
ATOM 1370 C C . ASP A 1 179 ? 14.013 0.772 -18.103 1.00 78.56 179 ASP A C 1
ATOM 1372 O O . ASP A 1 179 ? 14.987 1.455 -18.416 1.00 78.56 179 ASP A O 1
ATOM 1376 N N . GLU A 1 180 ? 12.781 1.294 -18.052 1.00 74.88 180 GLU A N 1
ATOM 1377 C CA . GLU A 1 180 ? 12.491 2.677 -18.451 1.00 74.88 180 GLU A CA 1
ATOM 1378 C C . GLU A 1 180 ? 12.568 3.692 -17.315 1.00 74.88 180 GLU A C 1
ATOM 1380 O O . GLU A 1 180 ? 13.056 4.804 -17.526 1.00 74.88 180 GLU A O 1
ATOM 1385 N N . SER A 1 181 ? 12.049 3.360 -16.131 1.00 69.75 181 SER A N 1
ATOM 1386 C CA . SER A 1 181 ? 11.903 4.339 -15.049 1.00 69.75 181 SER A CA 1
ATOM 1387 C C . SER A 1 181 ? 12.734 4.029 -13.811 1.00 69.75 181 SER A C 1
ATOM 1389 O O . SER A 1 181 ? 13.016 4.948 -13.030 1.00 69.75 181 SER A O 1
ATOM 1391 N N . GLY A 1 182 ? 13.137 2.766 -13.624 1.00 70.19 182 GLY A N 1
ATOM 1392 C CA . GLY A 1 182 ? 13.812 2.313 -12.407 1.00 70.19 182 GLY A CA 1
ATOM 1393 C C . GLY A 1 182 ? 13.002 2.607 -11.139 1.00 70.19 182 GLY A C 1
ATOM 1394 O O . GLY A 1 182 ? 13.578 2.738 -10.057 1.00 70.19 182 GLY A O 1
ATOM 1395 N N . ASP A 1 183 ? 11.683 2.770 -11.272 1.00 77.06 183 ASP A N 1
ATOM 1396 C CA . ASP A 1 183 ? 10.768 3.169 -10.206 1.00 77.06 183 ASP A CA 1
ATOM 1397 C C . ASP A 1 183 ? 10.535 1.991 -9.243 1.00 77.06 183 ASP A C 1
ATOM 1399 O O . ASP A 1 183 ? 9.499 1.336 -9.248 1.00 77.06 183 ASP A O 1
ATOM 1403 N N . ARG A 1 184 ? 11.496 1.729 -8.363 1.00 85.19 184 ARG A N 1
ATOM 1404 C CA . ARG A 1 184 ? 11.331 0.812 -7.225 1.00 85.19 184 ARG A CA 1
ATOM 1405 C C . ARG A 1 184 ? 11.495 1.554 -5.916 1.00 85.19 184 ARG A C 1
ATOM 1407 O O . ARG A 1 184 ? 12.153 2.594 -5.882 1.00 85.19 184 ARG A O 1
ATOM 1414 N N . PHE A 1 185 ? 10.927 1.019 -4.845 1.00 88.81 185 PHE A N 1
ATOM 1415 C CA . PHE A 1 185 ? 11.116 1.597 -3.518 1.00 88.81 185 PHE A CA 1
ATOM 1416 C C . PHE A 1 185 ? 12.573 1.386 -3.096 1.00 88.81 185 PHE A C 1
ATOM 1418 O O . PHE A 1 185 ? 13.075 0.271 -3.141 1.00 88.81 185 PHE A O 1
ATOM 1425 N N . GLU A 1 186 ? 13.269 2.453 -2.728 1.00 88.94 186 GLU A N 1
ATOM 1426 C CA . GLU A 1 186 ? 14.621 2.371 -2.168 1.00 88.94 186 GLU A CA 1
ATOM 1427 C C . GLU A 1 186 ? 14.566 2.518 -0.650 1.00 88.94 186 GLU A C 1
ATOM 1429 O O . GLU A 1 186 ? 15.127 1.704 0.077 1.00 88.94 186 GLU A O 1
ATOM 1434 N N . ALA A 1 187 ? 13.855 3.536 -0.163 1.00 90.06 187 ALA A N 1
ATOM 1435 C CA . ALA A 1 187 ? 13.733 3.786 1.264 1.00 90.06 187 ALA A CA 1
ATOM 1436 C C . ALA A 1 187 ? 12.332 4.250 1.651 1.00 90.06 187 ALA A C 1
ATOM 1438 O O . ALA A 1 187 ? 11.652 4.932 0.885 1.00 90.06 187 ALA A O 1
ATOM 1439 N N . ILE A 1 188 ? 11.938 3.922 2.876 1.00 89.75 188 ILE A N 1
ATOM 1440 C CA . ILE A 1 188 ? 10.669 4.294 3.491 1.00 89.75 188 ILE A CA 1
ATOM 1441 C C . ILE A 1 188 ? 10.914 5.274 4.639 1.00 89.75 188 ILE A C 1
ATOM 1443 O O . ILE A 1 188 ? 11.817 5.088 5.458 1.00 89.75 188 ILE A O 1
ATOM 1447 N N . GLY A 1 189 ? 10.131 6.348 4.674 1.00 86.56 189 GLY A N 1
ATOM 1448 C CA . GLY A 1 189 ? 10.159 7.335 5.739 1.00 86.56 189 GLY A CA 1
ATOM 1449 C C . GLY A 1 189 ? 9.613 6.753 7.039 1.00 86.56 189 GLY A C 1
ATOM 1450 O O . GLY A 1 189 ? 8.646 5.994 7.044 1.00 86.56 189 GLY A O 1
ATOM 1451 N N . THR A 1 190 ? 10.218 7.133 8.159 1.00 81.75 190 THR A N 1
ATOM 1452 C CA . THR A 1 190 ? 9.805 6.680 9.490 1.00 81.75 190 THR A CA 1
ATOM 1453 C C . THR A 1 190 ? 9.008 7.757 10.226 1.00 81.75 190 THR A C 1
ATOM 1455 O O . THR A 1 190 ? 9.136 8.949 9.926 1.00 81.75 190 THR A O 1
ATOM 1458 N N . PRO A 1 191 ? 8.171 7.386 11.205 1.00 80.69 191 PRO A N 1
ATOM 1459 C CA . PRO A 1 191 ? 7.444 8.346 12.029 1.00 80.69 191 PRO A CA 1
ATOM 1460 C C . PRO A 1 191 ? 8.397 9.275 12.800 1.00 80.69 191 PRO A C 1
ATOM 1462 O O . PRO A 1 191 ? 9.538 8.896 13.064 1.00 80.69 191 PRO A O 1
ATOM 1465 N N . PRO A 1 192 ? 7.938 10.472 13.208 1.00 72.38 192 PRO A N 1
ATOM 1466 C CA . PRO A 1 192 ? 6.584 11.009 13.022 1.00 72.38 192 PRO A CA 1
ATOM 1467 C C . PRO A 1 192 ? 6.368 11.750 11.689 1.00 72.38 192 PRO A C 1
ATOM 1469 O O . PRO A 1 192 ? 5.251 12.190 11.426 1.00 72.38 192 PRO A O 1
ATOM 1472 N N . ALA A 1 193 ? 7.415 11.935 10.876 1.00 69.81 193 ALA A N 1
ATOM 1473 C CA . ALA A 1 193 ? 7.369 12.764 9.665 1.00 69.81 193 ALA A CA 1
ATOM 1474 C C . ALA A 1 193 ? 7.245 11.965 8.354 1.00 69.81 193 ALA A C 1
ATOM 1476 O O . ALA A 1 193 ? 6.843 12.518 7.338 1.00 69.81 193 ALA A O 1
ATOM 1477 N N . GLY A 1 194 ? 7.586 10.674 8.362 1.00 78.25 194 GLY A N 1
ATOM 1478 C CA . GLY A 1 194 ? 7.651 9.843 7.158 1.00 78.25 194 GLY A CA 1
ATOM 1479 C C . GLY A 1 194 ? 6.541 8.807 7.012 1.00 78.25 194 GLY A C 1
ATOM 1480 O O . GLY A 1 194 ? 6.411 8.229 5.939 1.00 78.25 194 GLY A O 1
ATOM 1481 N N . ALA A 1 195 ? 5.735 8.570 8.047 1.00 86.94 195 ALA A N 1
ATOM 1482 C CA . ALA A 1 195 ? 4.648 7.601 7.990 1.00 86.94 195 ALA A CA 1
ATOM 1483 C C . ALA A 1 195 ? 3.511 7.959 8.951 1.00 86.94 195 ALA A C 1
ATOM 1485 O O . ALA A 1 195 ? 3.741 8.480 10.045 1.00 86.94 195 ALA A O 1
ATOM 1486 N N . ARG A 1 196 ? 2.284 7.619 8.553 1.00 88.38 196 ARG A N 1
ATOM 1487 C CA . ARG A 1 196 ? 1.090 7.612 9.401 1.00 88.38 196 ARG A CA 1
ATOM 1488 C C . ARG A 1 196 ? 0.166 6.477 8.993 1.00 88.38 196 ARG A C 1
ATOM 1490 O O . ARG A 1 196 ? -0.105 6.305 7.809 1.00 88.38 196 ARG A O 1
ATOM 1497 N N . ILE A 1 197 ? -0.346 5.752 9.979 1.00 92.69 197 ILE A N 1
ATOM 1498 C CA . ILE A 1 197 ? -1.281 4.645 9.802 1.00 92.69 197 ILE A CA 1
ATOM 1499 C C . ILE A 1 197 ? -2.455 4.902 10.740 1.00 92.69 197 ILE A C 1
ATOM 1501 O O . ILE A 1 197 ? -2.271 4.923 11.948 1.00 92.69 197 ILE A O 1
ATOM 1505 N N . VAL A 1 198 ? -3.648 5.132 10.199 1.00 92.75 198 VAL A N 1
ATOM 1506 C CA . VAL A 1 198 ? -4.861 5.371 10.994 1.00 92.75 198 VAL A CA 1
ATOM 1507 C C . VAL A 1 198 ? -5.751 4.147 10.917 1.00 92.75 198 VAL A C 1
ATOM 1509 O O . VAL A 1 198 ? -6.139 3.729 9.823 1.00 92.75 198 VAL A O 1
ATOM 1512 N N . ILE A 1 199 ? -6.097 3.604 12.078 1.00 95.38 199 ILE A N 1
ATOM 1513 C CA . ILE A 1 199 ? -7.029 2.493 12.219 1.00 95.38 199 ILE A CA 1
ATOM 1514 C C . ILE A 1 199 ? -8.389 3.042 12.622 1.00 95.38 199 ILE A C 1
ATOM 1516 O O . ILE A 1 199 ? -8.506 3.916 13.478 1.00 95.38 199 ILE A O 1
ATOM 1520 N N . ARG A 1 200 ? -9.440 2.542 11.975 1.00 94.75 200 ARG A N 1
ATOM 1521 C CA . ARG A 1 200 ? -10.814 2.947 12.270 1.00 94.75 200 ARG A CA 1
ATOM 1522 C C . ARG A 1 200 ? -11.805 1.848 11.947 1.00 94.75 200 ARG A C 1
ATOM 1524 O O . ARG A 1 200 ? -11.549 0.963 11.131 1.00 94.75 200 ARG A O 1
ATOM 1531 N N . LYS A 1 201 ? -12.989 1.957 12.543 1.00 95.12 201 LYS A N 1
ATOM 1532 C CA . LYS A 1 201 ? -14.144 1.142 12.179 1.00 95.12 201 LYS A CA 1
ATOM 1533 C C . LYS A 1 201 ? -15.039 1.912 11.220 1.00 95.12 201 LYS A C 1
ATOM 1535 O O . LYS A 1 201 ? -15.451 3.031 11.513 1.00 95.12 201 LYS A O 1
ATOM 1540 N N . VAL A 1 202 ? -15.392 1.291 10.104 1.00 93.88 202 VAL A N 1
ATOM 1541 C CA . VAL A 1 202 ? -16.259 1.876 9.074 1.00 93.88 202 VAL A CA 1
ATOM 1542 C C . VAL A 1 202 ? -17.536 1.066 8.924 1.00 93.88 202 VAL A C 1
ATOM 1544 O O . VAL A 1 202 ? -17.570 -0.128 9.226 1.00 93.88 202 VAL A O 1
ATOM 1547 N N . ARG A 1 203 ? -18.611 1.721 8.485 1.00 93.81 203 ARG A N 1
ATOM 1548 C CA . ARG A 1 203 ? -19.932 1.114 8.233 1.00 93.81 203 ARG A CA 1
ATOM 1549 C C . ARG A 1 203 ? -20.352 1.188 6.768 1.00 93.81 203 ARG A C 1
ATOM 1551 O O . ARG A 1 203 ? -21.337 0.563 6.390 1.00 93.81 203 ARG A O 1
ATOM 1558 N N . THR A 1 204 ? -19.623 1.951 5.964 1.00 90.06 204 THR A N 1
ATOM 1559 C CA . THR A 1 204 ? -19.856 2.147 4.530 1.00 90.06 204 THR A CA 1
ATOM 1560 C C . THR A 1 204 ? -18.518 2.129 3.797 1.00 90.06 204 THR A C 1
ATOM 1562 O O . THR A 1 204 ? -17.470 2.295 4.423 1.00 90.06 204 THR A O 1
ATOM 1565 N N . GLU A 1 205 ? -18.549 1.902 2.485 1.00 85.75 205 GLU A N 1
ATOM 1566 C CA . GLU A 1 205 ? -17.334 1.907 1.663 1.00 85.75 205 GLU A CA 1
ATOM 1567 C C . GLU A 1 205 ? -16.727 3.305 1.527 1.00 85.75 205 GLU A C 1
ATOM 1569 O O . GLU A 1 205 ? -15.509 3.413 1.497 1.00 85.75 205 GLU A O 1
ATOM 1574 N N . ASP A 1 206 ? -17.540 4.363 1.528 1.00 82.44 206 ASP A N 1
ATOM 1575 C CA . ASP A 1 206 ? -17.060 5.749 1.396 1.00 82.44 206 ASP A CA 1
ATOM 1576 C C . ASP A 1 206 ? -16.220 6.161 2.614 1.00 82.44 206 ASP A C 1
ATOM 1578 O O . ASP A 1 206 ? -15.101 6.670 2.499 1.00 82.44 206 ASP A O 1
ATOM 1582 N N . GLN A 1 207 ? -16.676 5.747 3.802 1.00 84.31 207 GLN A N 1
ATOM 1583 C CA . GLN A 1 207 ? -15.896 5.834 5.036 1.00 84.31 207 GLN A CA 1
ATOM 1584 C C . GLN A 1 207 ? -14.580 5.050 4.964 1.00 84.31 207 GLN A C 1
ATOM 1586 O O . GLN A 1 207 ? -13.720 5.282 5.800 1.00 84.31 207 GLN A O 1
ATOM 1591 N N . ALA A 1 208 ? -14.417 4.151 3.987 1.00 80.06 208 ALA A N 1
ATOM 1592 C CA . ALA A 1 208 ? -13.179 3.533 3.510 1.00 80.06 208 ALA A CA 1
ATOM 1593 C C . ALA A 1 208 ? -12.010 4.503 3.373 1.00 80.06 208 ALA A C 1
ATOM 1595 O O . ALA A 1 208 ? -10.927 4.306 3.927 1.00 80.06 208 ALA A O 1
ATOM 1596 N N . ASP A 1 209 ? -12.277 5.593 2.656 1.00 70.56 209 ASP A N 1
ATOM 1597 C CA . ASP A 1 209 ? -11.271 6.369 1.924 1.00 70.56 209 ASP A CA 1
ATOM 1598 C C . ASP A 1 209 ? -11.241 7.850 2.290 1.00 70.56 209 ASP A C 1
ATOM 1600 O O . ASP A 1 209 ? -10.261 8.535 1.996 1.00 70.56 209 ASP A O 1
ATOM 1604 N N . ASP A 1 210 ? -12.256 8.300 3.031 1.00 65.06 210 ASP A N 1
ATOM 1605 C CA . ASP A 1 210 ? -12.585 9.681 3.407 1.00 65.06 210 ASP A CA 1
ATOM 1606 C C . ASP A 1 210 ? -11.468 10.596 3.949 1.00 65.06 210 ASP A C 1
ATOM 1608 O O . ASP A 1 210 ? -11.732 11.761 4.233 1.00 65.06 210 ASP A O 1
ATOM 1612 N N . HIS A 1 211 ? -10.239 10.139 4.187 1.00 62.47 211 HIS A N 1
ATOM 1613 C CA . HIS A 1 211 ? -9.185 10.978 4.779 1.00 62.47 211 HIS A CA 1
ATOM 1614 C C . HIS A 1 211 ? -7.900 11.034 3.968 1.00 62.47 211 HIS A C 1
ATOM 1616 O O . HIS A 1 211 ? -7.346 12.120 3.831 1.00 62.47 211 HIS A O 1
ATOM 1622 N N . PHE A 1 212 ? -7.437 9.909 3.427 1.00 66.12 212 PHE A N 1
ATOM 1623 C CA . PHE A 1 212 ? -6.169 9.881 2.701 1.00 66.12 212 PHE A CA 1
ATOM 1624 C C . PHE A 1 212 ? -6.318 9.880 1.196 1.00 66.12 212 PHE A C 1
ATOM 1626 O O . PHE A 1 212 ? -5.370 10.274 0.539 1.00 66.12 212 PHE A O 1
ATOM 1633 N N . PHE A 1 213 ? -7.473 9.484 0.661 1.00 63.16 213 PHE A N 1
ATOM 1634 C CA . PHE A 1 213 ? -7.717 9.485 -0.779 1.00 63.16 213 PHE A CA 1
ATOM 1635 C C . PHE A 1 213 ? -8.506 10.720 -1.235 1.00 63.16 213 PHE A C 1
ATOM 1637 O O . PHE A 1 213 ? -8.802 10.847 -2.418 1.00 63.16 213 PHE A O 1
ATOM 1644 N N . GLN A 1 214 ? -8.826 11.667 -0.343 1.00 58.34 214 GLN A N 1
ATOM 1645 C CA . GLN A 1 214 ? -9.420 12.954 -0.732 1.00 58.34 214 GLN A CA 1
ATOM 1646 C C . GLN A 1 214 ? -8.465 13.733 -1.670 1.00 58.34 214 GLN A C 1
ATOM 1648 O O . GLN A 1 214 ? -7.255 13.565 -1.613 1.00 58.34 214 GLN A O 1
ATOM 1653 N N . ASP A 1 215 ? -9.017 14.514 -2.600 1.00 52.75 215 ASP A N 1
ATOM 1654 C CA . ASP A 1 215 ? -8.325 15.293 -3.647 1.00 52.75 215 ASP A CA 1
ATOM 1655 C C . ASP A 1 215 ? -7.399 14.588 -4.658 1.00 52.75 215 ASP A C 1
ATOM 1657 O O . ASP A 1 215 ? -6.748 15.278 -5.441 1.00 52.75 215 ASP A O 1
ATOM 1661 N N . TYR A 1 216 ? -7.344 13.256 -4.711 1.00 50.22 216 TYR A N 1
ATOM 1662 C CA . TYR A 1 216 ? -6.817 12.599 -5.908 1.00 50.22 216 TYR A CA 1
ATOM 1663 C C . TYR A 1 216 ? -7.739 12.923 -7.088 1.00 50.22 216 TYR A C 1
ATOM 1665 O O . TYR A 1 216 ? -8.958 12.749 -6.977 1.00 50.22 216 TYR A O 1
ATOM 1673 N N . ASP A 1 217 ? -7.160 13.373 -8.202 1.00 43.97 217 ASP A N 1
ATOM 1674 C CA . ASP A 1 217 ? -7.861 13.360 -9.488 1.00 43.97 217 ASP A CA 1
ATOM 1675 C C . ASP A 1 217 ? -8.332 11.918 -9.748 1.00 43.97 217 ASP A C 1
ATOM 1677 O O . ASP A 1 217 ? -7.649 10.991 -9.319 1.00 43.97 217 ASP A O 1
ATOM 1681 N N . GLU A 1 218 ? -9.458 11.661 -10.417 1.00 38.81 218 GLU A N 1
ATOM 1682 C CA . GLU A 1 218 ? -9.863 10.262 -10.698 1.00 38.81 218 GLU A CA 1
ATOM 1683 C C . GLU A 1 218 ? -8.764 9.500 -11.464 1.00 38.81 218 GLU A C 1
ATOM 1685 O O . GLU A 1 218 ? -8.599 8.300 -11.284 1.00 38.81 218 GLU A O 1
ATOM 1690 N N . ALA A 1 219 ? -7.930 10.225 -12.219 1.00 37.12 219 ALA A N 1
ATOM 1691 C CA . ALA A 1 219 ? -6.723 9.707 -12.863 1.00 37.12 219 ALA A CA 1
ATOM 1692 C C . ALA A 1 219 ? -5.573 9.341 -11.894 1.00 37.12 219 ALA A C 1
ATOM 1694 O O . ALA A 1 219 ? -4.657 8.617 -12.271 1.00 37.12 219 ALA A O 1
ATOM 1695 N N . GLU A 1 220 ? -5.580 9.863 -10.667 1.00 38.44 220 GLU A N 1
ATOM 1696 C CA . GLU A 1 220 ? -4.613 9.579 -9.598 1.00 38.44 220 GLU A CA 1
ATOM 1697 C C . GLU A 1 220 ? -5.203 8.614 -8.538 1.00 38.44 220 GLU A C 1
ATOM 1699 O O . GLU A 1 220 ? -4.463 7.953 -7.802 1.00 38.44 220 GLU A O 1
ATOM 1704 N N . ARG A 1 221 ? -6.540 8.544 -8.438 1.00 37.06 221 ARG A N 1
ATOM 1705 C CA . ARG A 1 221 ? -7.316 7.874 -7.388 1.00 37.06 221 ARG A CA 1
ATOM 1706 C C . ARG A 1 221 ? -7.628 6.434 -7.791 1.00 37.06 221 ARG A C 1
ATOM 1708 O O . ARG A 1 221 ? -8.570 6.156 -8.521 1.00 37.06 221 ARG A O 1
ATOM 1715 N N . TRP A 1 222 ? -6.868 5.487 -7.261 1.00 55.03 222 TRP A N 1
ATOM 1716 C CA . TRP A 1 222 ? -7.118 4.078 -7.542 1.00 55.03 222 TRP A CA 1
ATOM 1717 C C . TRP A 1 222 ? -8.259 3.496 -6.705 1.00 55.03 222 TRP A C 1
ATOM 1719 O O . TRP A 1 222 ? -8.067 3.072 -5.565 1.00 55.03 222 TRP A O 1
ATOM 1729 N N . ILE A 1 223 ? -9.426 3.371 -7.330 1.00 35.03 223 ILE A N 1
ATOM 1730 C CA . ILE A 1 223 ? -10.338 2.250 -7.099 1.00 35.03 223 ILE A CA 1
ATOM 1731 C C . ILE A 1 223 ? -10.362 1.473 -8.421 1.00 35.03 223 ILE A C 1
ATOM 1733 O O . ILE A 1 223 ? -11.102 1.808 -9.333 1.00 35.03 223 ILE A O 1
ATOM 1737 N N . GLY A 1 224 ? -9.493 0.471 -8.560 1.00 37.59 224 GLY A N 1
ATOM 1738 C CA . GLY A 1 224 ? -9.585 -0.513 -9.645 1.00 37.59 224 GLY A CA 1
ATOM 1739 C C . GLY A 1 224 ? -8.946 -0.201 -11.007 1.00 37.59 224 GLY A C 1
ATOM 1740 O O . GLY A 1 224 ? -8.765 -1.156 -11.754 1.00 37.59 224 GLY A O 1
ATOM 1741 N N . GLU A 1 225 ? -8.536 1.024 -11.361 1.00 34.12 225 GLU A N 1
ATOM 1742 C CA . GLU A 1 225 ? -8.041 1.285 -12.729 1.00 34.12 225 GLU A CA 1
ATOM 1743 C C . GLU A 1 225 ? -6.802 2.221 -12.793 1.00 34.12 225 GLU A C 1
ATOM 1745 O O . GLU A 1 225 ? -6.895 3.407 -12.519 1.00 34.12 225 GLU A O 1
ATOM 1750 N N . LEU A 1 226 ? -5.656 1.685 -13.249 1.00 34.66 226 LEU A N 1
ATOM 1751 C CA . LEU A 1 226 ? -4.515 2.362 -13.918 1.00 34.66 226 LEU A CA 1
ATOM 1752 C C . LEU A 1 226 ? -3.428 3.135 -13.126 1.00 34.66 226 LEU A C 1
ATOM 1754 O O . LEU A 1 226 ? -3.479 4.326 -12.877 1.00 34.66 226 LEU A O 1
ATOM 1758 N N . MET A 1 227 ? -2.371 2.369 -12.848 1.00 40.19 227 MET A N 1
ATOM 1759 C CA . MET A 1 227 ? -0.975 2.511 -12.385 1.00 40.19 227 MET A CA 1
ATOM 1760 C C . MET A 1 227 ? -0.633 3.552 -11.305 1.00 40.19 227 MET A C 1
ATOM 1762 O O . MET A 1 227 ? -1.139 4.656 -11.331 1.00 40.19 227 MET A O 1
ATOM 1766 N N . THR A 1 228 ? 0.216 3.285 -10.294 1.00 41.75 228 THR A N 1
ATOM 1767 C CA . THR A 1 228 ? 1.635 2.912 -10.459 1.00 41.75 228 THR A CA 1
ATOM 1768 C C . THR A 1 228 ? 2.237 2.289 -9.181 1.00 41.75 228 THR A C 1
ATOM 1770 O O . THR A 1 228 ? 2.642 2.969 -8.246 1.00 41.75 228 THR A O 1
ATOM 1773 N N . THR A 1 229 ? 2.233 0.956 -9.143 1.00 45.16 229 THR A N 1
ATOM 1774 C CA . THR A 1 229 ? 3.312 0.002 -8.770 1.00 45.16 229 THR A CA 1
ATOM 1775 C C . THR A 1 229 ? 2.746 -1.383 -9.136 1.00 45.16 229 THR A C 1
ATOM 1777 O O . THR A 1 229 ? 2.495 -2.221 -8.273 1.00 45.16 229 THR A O 1
ATOM 1780 N N . GLY A 1 230 ? 2.396 -1.541 -10.426 1.00 47.44 230 GLY A N 1
ATOM 1781 C CA . GLY A 1 230 ? 1.185 -2.162 -11.014 1.00 47.44 230 GLY A CA 1
ATOM 1782 C C . GLY A 1 230 ? 0.937 -3.657 -10.814 1.00 47.44 230 GLY A C 1
ATOM 1783 O O . GLY A 1 230 ? 0.098 -4.249 -11.475 1.00 47.44 230 GLY A O 1
ATOM 1784 N N . ALA A 1 231 ? 1.623 -4.256 -9.863 1.00 57.81 231 ALA A N 1
ATOM 1785 C CA . ALA A 1 231 ? 1.512 -5.632 -9.435 1.00 57.81 231 ALA A CA 1
ATOM 1786 C C . ALA A 1 231 ? 0.082 -6.028 -9.010 1.00 57.81 231 ALA A C 1
ATOM 1788 O O . ALA A 1 231 ? -0.459 -7.048 -9.433 1.00 57.81 231 ALA A O 1
ATOM 1789 N N . GLN A 1 232 ? -0.553 -5.183 -8.188 1.00 68.44 232 GLN A N 1
ATOM 1790 C CA . GLN A 1 232 ? -1.903 -5.434 -7.674 1.00 68.44 232 GLN A CA 1
ATOM 1791 C C . GLN A 1 232 ? -2.985 -5.319 -8.749 1.00 68.44 232 GLN A C 1
ATOM 1793 O O . GLN A 1 232 ? -4.054 -5.871 -8.559 1.00 68.44 232 GLN A O 1
ATOM 1798 N N . ALA A 1 233 ? -2.711 -4.688 -9.893 1.00 72.25 233 ALA A N 1
ATOM 1799 C CA . ALA A 1 233 ? -3.673 -4.585 -10.990 1.00 72.25 233 ALA A CA 1
ATOM 1800 C C . ALA A 1 233 ? -3.983 -5.937 -11.656 1.00 72.25 233 ALA A C 1
ATOM 1802 O O . ALA A 1 233 ? -4.933 -6.047 -12.422 1.00 72.25 233 ALA A O 1
ATOM 1803 N N . PHE A 1 234 ? -3.170 -6.961 -11.388 1.00 83.12 234 PHE A N 1
ATOM 1804 C CA . PHE A 1 234 ? -3.349 -8.313 -11.912 1.00 83.12 234 PHE A CA 1
ATOM 1805 C C . PHE A 1 234 ? -4.134 -9.221 -10.961 1.00 83.12 234 PHE A C 1
ATOM 1807 O O . PHE A 1 234 ? -4.389 -10.374 -11.307 1.00 83.12 234 PHE A O 1
ATOM 1814 N N . ARG A 1 235 ? -4.490 -8.746 -9.761 1.00 86.06 235 ARG A N 1
ATOM 1815 C CA . ARG A 1 235 ? -5.157 -9.550 -8.736 1.00 86.06 235 ARG A CA 1
ATOM 1816 C C . ARG A 1 235 ? -6.292 -8.786 -8.073 1.00 86.06 235 ARG A C 1
ATOM 1818 O O . ARG A 1 235 ? -6.172 -7.593 -7.827 1.00 86.06 235 ARG A O 1
ATOM 1825 N N . GLU A 1 236 ? -7.344 -9.491 -7.692 1.00 86.31 236 GLU A N 1
ATOM 1826 C CA . GLU A 1 236 ? -8.437 -8.929 -6.900 1.00 86.31 236 GLU A CA 1
ATOM 1827 C C . GLU A 1 236 ? -8.636 -9.696 -5.588 1.00 86.31 236 GLU A C 1
ATOM 1829 O O . GLU A 1 236 ? -8.329 -10.892 -5.515 1.00 86.31 236 GLU A O 1
ATOM 1834 N N . PRO A 1 237 ? -9.096 -9.028 -4.515 1.00 89.44 237 PRO A N 1
ATOM 1835 C CA . PRO A 1 237 ? -9.489 -9.707 -3.290 1.00 89.44 237 PRO A CA 1
ATOM 1836 C C . PRO A 1 237 ? -10.638 -10.690 -3.518 1.00 89.44 237 PRO A C 1
ATOM 1838 O O . PRO A 1 237 ? -11.654 -10.330 -4.103 1.00 89.44 237 PRO A O 1
ATOM 1841 N N . ARG A 1 238 ? -10.536 -11.893 -2.945 1.00 89.50 238 ARG A N 1
ATOM 1842 C CA . ARG A 1 238 ? -11.636 -12.878 -2.951 1.00 89.50 238 ARG A CA 1
ATOM 1843 C C . ARG A 1 238 ? -12.846 -12.419 -2.137 1.00 89.50 238 ARG A C 1
ATOM 1845 O O . ARG A 1 238 ? -13.974 -12.796 -2.432 1.00 89.50 238 ARG A O 1
ATOM 1852 N N . ALA A 1 239 ? -12.597 -11.645 -1.085 1.00 89.00 239 ALA A N 1
ATOM 1853 C CA . ALA A 1 239 ? -13.620 -10.960 -0.311 1.00 89.00 239 ALA A CA 1
ATOM 1854 C C . ALA A 1 239 ? -13.437 -9.460 -0.518 1.00 89.00 239 ALA A C 1
ATOM 1856 O O . ALA A 1 239 ? -12.360 -8.933 -0.249 1.00 89.00 239 ALA A O 1
ATOM 1857 N N . SER A 1 240 ? -14.470 -8.760 -0.980 1.00 90.12 240 SER A N 1
ATOM 1858 C CA . SER A 1 240 ? -14.425 -7.301 -1.063 1.00 90.12 240 SER A CA 1
ATOM 1859 C C . SER A 1 240 ? -14.778 -6.666 0.288 1.00 90.12 240 SER A C 1
ATOM 1861 O O . SER A 1 240 ? -15.464 -7.264 1.123 1.00 90.12 240 SER A O 1
ATOM 1863 N N . LEU A 1 241 ? -14.396 -5.400 0.500 1.00 89.69 241 LEU A N 1
ATOM 1864 C CA . LEU A 1 241 ? -14.851 -4.635 1.670 1.00 89.69 241 LEU A CA 1
ATOM 1865 C C . LEU A 1 241 ? -16.387 -4.598 1.756 1.00 89.69 241 LEU A C 1
ATOM 1867 O O . LEU A 1 241 ? -16.950 -4.672 2.848 1.00 89.69 241 LEU A O 1
ATOM 1871 N N . ARG A 1 242 ? -17.074 -4.523 0.611 1.00 91.94 242 ARG A N 1
ATOM 1872 C CA . ARG A 1 242 ? -18.538 -4.584 0.536 1.00 91.94 242 ARG A CA 1
ATOM 1873 C C . ARG A 1 242 ? -19.081 -5.885 1.120 1.00 91.94 242 ARG A C 1
ATOM 1875 O O . ARG A 1 242 ? -20.082 -5.847 1.837 1.00 91.94 242 ARG A O 1
ATOM 1882 N N . ASP A 1 243 ? -18.437 -7.013 0.842 1.00 92.06 243 ASP A N 1
ATOM 1883 C CA . ASP A 1 243 ? -18.847 -8.315 1.373 1.00 92.06 243 ASP A CA 1
ATOM 1884 C C . ASP A 1 243 ? -18.652 -8.373 2.890 1.00 92.06 243 ASP A C 1
ATOM 1886 O O . ASP A 1 243 ? -19.574 -8.755 3.615 1.00 92.06 243 ASP A O 1
ATOM 1890 N N . VAL A 1 244 ? -17.512 -7.881 3.389 1.00 93.06 244 VAL A N 1
ATOM 1891 C CA . VAL A 1 244 ? -17.237 -7.776 4.833 1.00 93.06 244 VAL A CA 1
ATOM 1892 C C . VAL A 1 244 ? -18.267 -6.883 5.532 1.00 93.06 244 VAL A C 1
ATOM 1894 O O . VAL A 1 244 ? -18.828 -7.265 6.562 1.00 93.06 244 VAL A O 1
ATOM 1897 N N . LEU A 1 245 ? -18.571 -5.715 4.958 1.00 94.19 245 LEU A N 1
ATOM 1898 C CA . LEU A 1 245 ? -19.569 -4.781 5.483 1.00 94.19 245 LEU A CA 1
ATOM 1899 C C . LEU A 1 245 ? -20.971 -5.398 5.525 1.00 94.19 245 LEU A C 1
ATOM 1901 O O . LEU A 1 245 ? -21.686 -5.222 6.515 1.00 94.19 245 LEU A O 1
ATOM 1905 N N . ARG A 1 246 ? -21.363 -6.147 4.486 1.00 93.06 246 ARG A N 1
ATOM 1906 C CA . ARG A 1 246 ? -22.651 -6.859 4.439 1.00 93.06 246 ARG A CA 1
ATOM 1907 C C . ARG A 1 246 ? -22.740 -7.951 5.500 1.00 93.06 246 ARG A C 1
ATOM 1909 O O . ARG A 1 246 ? -23.778 -8.070 6.148 1.00 93.06 246 ARG A O 1
ATOM 1916 N N . ALA A 1 247 ? -21.667 -8.716 5.693 1.00 91.75 247 ALA A N 1
ATOM 1917 C CA . ALA A 1 247 ? -21.636 -9.819 6.647 1.00 91.75 247 ALA A CA 1
ATOM 1918 C C . ALA A 1 247 ? -21.595 -9.337 8.108 1.00 91.75 247 ALA A C 1
ATOM 1920 O O . ALA A 1 247 ? -22.349 -9.830 8.946 1.00 91.75 247 ALA A O 1
ATOM 1921 N N . SER A 1 248 ? -20.750 -8.348 8.411 1.00 88.62 248 SER A N 1
ATOM 1922 C CA . SER A 1 248 ? -20.403 -7.965 9.791 1.00 88.62 248 SER A CA 1
ATOM 1923 C C . SER A 1 248 ? -21.011 -6.634 10.252 1.00 88.62 248 SER A C 1
ATOM 1925 O O . SER A 1 248 ? -20.821 -6.232 11.401 1.00 88.62 248 SER A O 1
ATOM 1927 N N . ARG A 1 249 ? -21.753 -5.927 9.381 1.00 87.44 249 ARG A N 1
ATOM 1928 C CA . ARG A 1 249 ? -22.321 -4.575 9.619 1.00 87.44 249 ARG A CA 1
ATOM 1929 C C . ARG A 1 249 ? -21.283 -3.508 9.994 1.00 87.44 249 ARG A C 1
ATOM 1931 O O . ARG A 1 249 ? -21.616 -2.467 10.563 1.00 87.44 249 ARG A O 1
ATOM 1938 N N . GLY A 1 250 ? -20.022 -3.775 9.685 1.00 92.38 250 GLY A N 1
ATOM 1939 C CA . GLY A 1 250 ? -18.891 -2.891 9.897 1.00 92.38 250 GLY A CA 1
ATOM 1940 C C . GLY A 1 250 ? -17.584 -3.609 9.581 1.00 92.38 250 GLY A C 1
ATOM 1941 O O . GLY A 1 250 ? -17.535 -4.836 9.599 1.00 92.38 250 GLY A O 1
ATOM 1942 N N . ALA A 1 251 ? -16.540 -2.842 9.296 1.00 95.06 251 ALA A N 1
ATOM 1943 C CA . ALA A 1 251 ? -15.209 -3.351 8.987 1.00 95.06 251 ALA A CA 1
ATOM 1944 C C . ALA A 1 251 ? -14.153 -2.541 9.741 1.00 95.06 251 ALA A C 1
ATOM 1946 O O . ALA A 1 251 ? -14.333 -1.339 9.948 1.00 95.06 251 ALA A O 1
ATOM 1947 N N . VAL A 1 252 ? -13.068 -3.194 10.156 1.00 96.94 252 VAL A N 1
ATOM 1948 C CA . VAL A 1 252 ? -11.870 -2.499 10.639 1.00 96.94 252 VAL A CA 1
ATOM 1949 C C . VAL A 1 252 ? -10.977 -2.246 9.439 1.00 96.94 252 VAL A C 1
ATOM 1951 O O . VAL A 1 252 ? -10.694 -3.166 8.669 1.00 96.94 252 VAL A O 1
ATOM 1954 N N . VAL A 1 253 ? -10.570 -0.995 9.272 1.00 95.44 253 VAL A N 1
ATOM 1955 C CA . VAL A 1 253 ? -9.718 -0.561 8.171 1.00 95.44 253 VAL A CA 1
ATOM 1956 C C . VAL A 1 253 ? -8.488 0.138 8.714 1.00 95.44 253 VAL A C 1
ATOM 1958 O O . VAL A 1 253 ? -8.563 0.842 9.721 1.00 95.44 253 VAL A O 1
ATOM 1961 N N . ALA A 1 254 ? -7.377 -0.034 8.015 1.00 95.19 254 ALA A N 1
ATOM 1962 C CA . ALA A 1 254 ? -6.155 0.709 8.240 1.00 95.19 254 ALA A CA 1
ATOM 1963 C C . ALA A 1 254 ? -5.841 1.506 6.983 1.00 95.19 254 ALA A C 1
ATOM 1965 O O . ALA A 1 254 ? -5.715 0.950 5.893 1.00 95.19 254 ALA A O 1
ATOM 1966 N N . GLN A 1 255 ? -5.711 2.815 7.127 1.00 91.00 255 GLN A N 1
ATOM 1967 C CA . GLN A 1 255 ? -5.272 3.665 6.037 1.00 91.00 255 GLN A CA 1
ATOM 1968 C C . GLN A 1 255 ? -3.872 4.179 6.321 1.00 91.00 255 GLN A C 1
ATOM 1970 O O . GLN A 1 255 ? -3.607 4.693 7.407 1.00 91.00 255 GLN A O 1
ATOM 1975 N N . CYS A 1 256 ? -2.991 4.067 5.340 1.00 88.88 256 CYS A N 1
ATOM 1976 C CA . CYS A 1 256 ? -1.587 4.397 5.494 1.00 88.88 256 CYS A CA 1
ATOM 1977 C C . CYS A 1 256 ? -1.204 5.499 4.521 1.00 88.88 256 CYS A C 1
ATOM 1979 O O . CYS A 1 256 ? -1.647 5.504 3.376 1.00 88.88 256 CYS A O 1
ATOM 1981 N N . MET A 1 257 ? -0.331 6.385 4.977 1.00 86.69 257 MET A N 1
ATOM 1982 C CA . MET A 1 257 ? 0.317 7.419 4.189 1.00 86.69 257 MET A CA 1
ATOM 1983 C C . MET A 1 257 ? 1.797 7.404 4.552 1.00 86.69 257 MET A C 1
ATOM 1985 O O . MET A 1 257 ? 2.154 7.674 5.700 1.00 86.69 257 MET A O 1
ATOM 1989 N N . ILE A 1 258 ? 2.639 7.007 3.605 1.00 87.62 258 ILE A N 1
ATOM 1990 C CA . ILE A 1 258 ? 4.039 6.669 3.848 1.00 87.62 258 ILE A CA 1
ATOM 1991 C C . ILE A 1 258 ? 4.904 7.352 2.788 1.00 87.62 258 ILE A C 1
ATOM 1993 O O . ILE A 1 258 ? 4.734 7.119 1.595 1.00 87.62 258 ILE A O 1
ATOM 1997 N N . LEU A 1 259 ? 5.860 8.178 3.204 1.00 85.06 259 LEU A N 1
ATOM 1998 C CA . LEU A 1 259 ? 6.847 8.756 2.299 1.00 85.06 259 LEU A CA 1
ATOM 1999 C C . LEU A 1 259 ? 7.809 7.675 1.818 1.00 85.06 259 LEU A C 1
ATOM 2001 O O . LEU A 1 259 ? 8.334 6.890 2.605 1.00 85.06 259 LEU A O 1
ATOM 2005 N N . VAL A 1 260 ? 8.077 7.666 0.519 1.00 85.44 260 VAL A N 1
ATOM 2006 C CA . VAL A 1 260 ? 8.967 6.697 -0.115 1.00 85.44 260 VAL A CA 1
ATOM 2007 C C . VAL A 1 260 ? 9.954 7.435 -1.000 1.00 85.44 260 VAL A C 1
ATOM 2009 O O . VAL A 1 260 ? 9.569 8.295 -1.791 1.00 85.44 260 VAL A O 1
ATOM 2012 N N . ARG A 1 261 ? 11.234 7.091 -0.883 1.00 84.75 261 ARG A N 1
ATOM 2013 C CA . ARG A 1 261 ? 12.259 7.460 -1.852 1.00 84.75 261 ARG A CA 1
ATOM 2014 C C . ARG A 1 261 ? 12.358 6.325 -2.851 1.00 84.75 261 ARG A C 1
ATOM 2016 O O . ARG A 1 261 ? 12.601 5.179 -2.477 1.00 84.75 261 ARG A O 1
ATOM 2023 N N . MET A 1 262 ? 12.142 6.651 -4.112 1.00 84.06 262 MET A N 1
ATOM 2024 C CA . MET A 1 262 ? 12.319 5.729 -5.221 1.00 84.06 262 MET A CA 1
ATOM 2025 C C . MET A 1 262 ? 13.812 5.593 -5.543 1.00 84.06 262 MET A C 1
ATOM 2027 O O . MET A 1 262 ? 14.573 6.537 -5.336 1.00 84.06 262 MET A O 1
ATOM 2031 N N . ALA A 1 263 ? 14.238 4.473 -6.124 1.00 84.44 263 ALA A N 1
ATOM 2032 C CA . ALA A 1 263 ? 15.639 4.244 -6.502 1.00 84.44 263 ALA A CA 1
ATOM 2033 C C . ALA A 1 263 ? 16.174 5.223 -7.562 1.00 84.44 263 ALA A C 1
ATOM 2035 O O . ALA A 1 263 ? 17.381 5.379 -7.713 1.00 84.44 263 ALA A O 1
ATOM 2036 N N . ASN A 1 264 ? 15.291 5.918 -8.283 1.00 77.94 264 ASN A N 1
ATOM 2037 C CA . ASN A 1 264 ? 15.662 7.028 -9.163 1.00 77.94 264 ASN A CA 1
ATOM 2038 C C . ASN A 1 264 ? 15.756 8.388 -8.432 1.00 77.94 264 ASN A C 1
ATOM 2040 O O . ASN A 1 264 ? 15.789 9.438 -9.074 1.00 77.94 264 ASN A O 1
ATOM 2044 N N . GLY A 1 265 ? 15.762 8.377 -7.095 1.00 77.19 265 GLY A N 1
ATOM 2045 C CA . GLY A 1 265 ? 15.896 9.540 -6.219 1.00 77.19 265 GLY A CA 1
ATOM 2046 C C . GLY A 1 265 ? 14.608 10.334 -5.994 1.00 77.19 265 GLY A C 1
ATOM 2047 O O . GLY A 1 265 ? 14.609 11.280 -5.206 1.00 77.19 265 GLY A O 1
ATOM 2048 N N . ARG A 1 266 ? 13.500 9.986 -6.660 1.00 75.62 266 ARG A N 1
ATOM 2049 C CA . ARG A 1 266 ? 12.246 10.745 -6.552 1.00 75.62 266 ARG A CA 1
ATOM 2050 C C . ARG A 1 266 ? 11.507 10.421 -5.252 1.00 75.62 266 ARG A C 1
ATOM 2052 O O . ARG A 1 266 ? 11.318 9.244 -4.953 1.00 75.62 266 ARG A O 1
ATOM 2059 N N . PRO A 1 267 ? 11.025 11.427 -4.506 1.00 76.62 267 PRO A N 1
ATOM 2060 C CA . PRO A 1 267 ? 10.117 11.193 -3.397 1.00 76.62 267 PRO A CA 1
ATOM 2061 C C . PRO A 1 267 ? 8.675 11.023 -3.895 1.00 76.62 267 PRO A C 1
ATOM 2063 O O . PRO A 1 267 ? 8.200 11.762 -4.762 1.00 76.62 267 PRO A O 1
ATOM 2066 N N . ILE A 1 268 ? 7.957 10.076 -3.304 1.00 78.00 268 ILE A N 1
ATOM 2067 C CA . ILE A 1 268 ? 6.515 9.890 -3.479 1.00 78.00 268 ILE A CA 1
ATOM 2068 C C . ILE A 1 268 ? 5.844 9.730 -2.115 1.00 78.00 268 ILE A C 1
ATOM 2070 O O . ILE A 1 268 ? 6.494 9.421 -1.117 1.00 78.00 268 ILE A O 1
ATOM 2074 N N . ASN A 1 269 ? 4.529 9.907 -2.089 1.00 79.31 269 ASN A N 1
ATOM 2075 C CA . ASN A 1 269 ? 3.696 9.503 -0.969 1.00 79.31 269 ASN A CA 1
ATOM 2076 C C . ASN A 1 269 ? 2.939 8.232 -1.363 1.00 79.31 269 ASN A C 1
ATOM 2078 O O . ASN A 1 269 ? 2.098 8.272 -2.260 1.00 79.31 269 ASN A O 1
ATOM 2082 N N . TRP A 1 270 ? 3.274 7.112 -0.734 1.00 85.75 270 TRP A N 1
ATOM 2083 C CA . TRP A 1 270 ? 2.615 5.826 -0.905 1.00 85.75 270 TRP A CA 1
ATOM 2084 C C . TRP A 1 270 ? 1.428 5.726 0.048 1.00 85.75 270 TRP A C 1
ATOM 2086 O O . TRP A 1 270 ? 1.584 5.673 1.270 1.00 85.75 270 TRP A O 1
ATOM 2096 N N . VAL A 1 271 ? 0.228 5.712 -0.525 1.00 84.56 271 VAL A N 1
ATOM 2097 C CA . VAL A 1 271 ? -1.029 5.702 0.216 1.00 84.56 271 VAL A CA 1
ATOM 2098 C C . VAL A 1 271 ? -1.731 4.377 -0.001 1.00 84.56 271 VAL A C 1
ATOM 2100 O O . VAL A 1 271 ? -1.899 3.926 -1.129 1.00 84.56 271 VAL A O 1
ATOM 2103 N N . THR A 1 272 ? -2.136 3.725 1.081 1.00 87.06 272 THR A N 1
ATOM 2104 C CA . THR A 1 272 ? -2.785 2.411 1.019 1.00 87.06 272 THR A CA 1
ATOM 2105 C C . THR A 1 272 ? -3.990 2.340 1.939 1.00 87.06 272 THR A C 1
ATOM 2107 O O . THR A 1 272 ? -4.035 2.992 2.978 1.00 87.06 272 THR A O 1
ATOM 2110 N N . SER A 1 273 ? -4.979 1.545 1.549 1.00 89.06 273 SER A N 1
ATOM 2111 C CA . SER A 1 27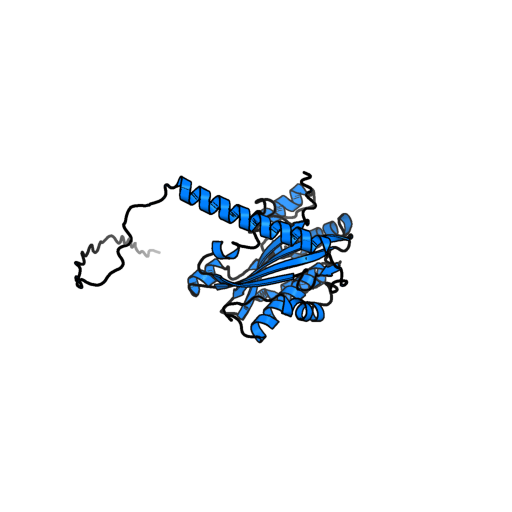3 ? -6.172 1.235 2.331 1.00 89.06 273 SER A CA 1
ATOM 2112 C C . SER A 1 273 ? -6.248 -0.273 2.495 1.00 89.06 273 SER A C 1
ATOM 2114 O O . SER A 1 273 ? -6.233 -1.009 1.505 1.00 89.06 273 SER A O 1
ATOM 2116 N N . TRP A 1 274 ? -6.332 -0.726 3.737 1.00 93.44 274 TRP A N 1
ATOM 2117 C CA . TRP A 1 274 ? -6.407 -2.128 4.116 1.00 93.44 274 TRP A CA 1
ATOM 2118 C C . TRP A 1 274 ? -7.672 -2.364 4.921 1.00 93.44 274 TRP A C 1
ATOM 2120 O O . TRP A 1 274 ? -8.103 -1.487 5.667 1.00 93.44 274 TRP A O 1
ATOM 2130 N N . PHE A 1 275 ? -8.242 -3.555 4.822 1.00 94.75 275 PHE A N 1
ATOM 2131 C CA . PHE A 1 275 ? -9.293 -4.003 5.726 1.00 94.75 275 PHE A CA 1
ATOM 2132 C C . PHE A 1 275 ? -8.951 -5.377 6.284 1.00 94.75 275 PHE A C 1
ATOM 2134 O O . PHE A 1 275 ? -8.277 -6.176 5.632 1.00 94.75 275 PHE A O 1
ATOM 2141 N N . MET A 1 276 ? -9.401 -5.632 7.507 1.00 95.75 276 MET A N 1
ATOM 2142 C CA . MET A 1 276 ? -9.311 -6.956 8.107 1.00 95.75 276 MET A CA 1
ATOM 2143 C C . MET A 1 276 ? -10.408 -7.840 7.513 1.00 95.75 276 MET A C 1
ATOM 2145 O O . MET A 1 276 ? -11.584 -7.476 7.595 1.00 95.75 276 MET A O 1
ATOM 2149 N N . ASP A 1 277 ? -10.039 -8.988 6.948 1.00 92.56 277 ASP A N 1
ATOM 2150 C CA . ASP A 1 277 ? -10.978 -10.024 6.517 1.00 92.56 277 ASP A CA 1
ATOM 2151 C C . ASP A 1 277 ? -11.301 -10.962 7.700 1.00 92.56 277 ASP A C 1
ATOM 2153 O O . ASP A 1 277 ? -10.451 -11.769 8.087 1.00 92.56 277 ASP A O 1
ATOM 2157 N N . PRO A 1 278 ? -12.499 -10.882 8.319 1.00 91.06 278 PRO A N 1
ATOM 2158 C CA . PRO A 1 278 ? -12.772 -11.588 9.574 1.00 91.06 278 PRO A CA 1
ATOM 2159 C C . PRO A 1 278 ? -12.658 -13.124 9.512 1.00 91.06 278 PRO A C 1
ATOM 2161 O O . PRO A 1 278 ? -12.146 -13.698 10.472 1.00 91.06 278 PRO A O 1
ATOM 2164 N N . PRO A 1 279 ? -13.099 -13.820 8.440 1.00 89.75 279 PRO A N 1
ATOM 2165 C CA . PRO A 1 279 ? -12.945 -15.269 8.320 1.00 89.75 279 PRO A CA 1
ATOM 2166 C C . PRO A 1 279 ? -11.494 -15.750 8.353 1.00 89.75 279 PRO A C 1
ATOM 2168 O O . PRO A 1 279 ? -11.227 -16.822 8.893 1.00 89.75 279 PRO A O 1
ATOM 2171 N N . THR A 1 280 ? -10.568 -14.990 7.762 1.00 89.69 280 THR A N 1
ATOM 2172 C CA . THR A 1 280 ? -9.153 -15.381 7.690 1.00 89.69 280 THR A CA 1
ATOM 2173 C C . THR A 1 280 ? -8.297 -14.727 8.770 1.00 89.69 280 THR A C 1
ATOM 2175 O O . THR A 1 280 ? -7.200 -15.214 9.037 1.00 89.69 280 THR A O 1
ATOM 2178 N N . GLY A 1 281 ? -8.773 -13.645 9.395 1.00 92.06 281 GLY A N 1
ATOM 2179 C CA . GLY A 1 281 ? -7.997 -12.839 10.340 1.00 92.06 281 GLY A CA 1
ATOM 2180 C C . GLY A 1 281 ? -6.784 -12.168 9.689 1.00 92.06 281 GLY A C 1
ATOM 2181 O O . GLY A 1 281 ? -5.804 -11.877 10.371 1.00 92.06 281 GLY A O 1
ATOM 2182 N N . ARG A 1 282 ? -6.806 -11.984 8.361 1.00 94.62 282 ARG A N 1
ATOM 2183 C CA . ARG A 1 282 ? -5.693 -11.415 7.595 1.00 94.62 282 ARG A CA 1
ATOM 2184 C C . ARG A 1 282 ? -6.066 -10.054 7.022 1.00 94.62 282 ARG A C 1
ATOM 2186 O O . ARG A 1 282 ? -7.217 -9.786 6.679 1.00 94.62 282 ARG A O 1
ATOM 2193 N N . TRP A 1 283 ? -5.052 -9.211 6.871 1.00 95.31 283 TRP A N 1
ATOM 2194 C CA . TRP A 1 283 ? -5.179 -7.911 6.229 1.00 95.31 283 TRP A CA 1
ATOM 2195 C C . TRP A 1 283 ? -5.207 -8.041 4.712 1.00 95.31 283 TRP A C 1
ATOM 2197 O O . TRP A 1 283 ? -4.355 -8.691 4.105 1.00 95.31 283 TRP A O 1
ATOM 2207 N N . VAL A 1 284 ? -6.178 -7.372 4.103 1.00 92.75 284 VAL A N 1
ATOM 2208 C CA . VAL A 1 284 ? -6.377 -7.335 2.659 1.00 92.75 284 VAL A CA 1
ATOM 2209 C C . VAL A 1 284 ? -6.208 -5.901 2.179 1.00 92.75 284 VAL A C 1
ATOM 2211 O O . VAL A 1 284 ? -6.823 -4.975 2.707 1.00 92.75 284 VAL A O 1
ATOM 2214 N N . CYS A 1 285 ? -5.358 -5.709 1.175 1.00 90.50 285 CYS A N 1
ATOM 2215 C CA . CYS A 1 285 ? -5.172 -4.434 0.508 1.00 90.50 285 CYS A CA 1
ATOM 2216 C C . CYS A 1 285 ? -6.381 -4.184 -0.384 1.00 90.50 285 CYS A C 1
ATOM 2218 O O . CYS A 1 285 ? -6.628 -4.935 -1.327 1.00 90.50 285 CYS A O 1
ATOM 2220 N N . ARG A 1 286 ? -7.134 -3.130 -0.087 1.00 85.44 286 ARG A N 1
ATOM 2221 C CA . ARG A 1 286 ? -8.258 -2.688 -0.912 1.00 85.44 286 ARG A CA 1
ATOM 2222 C C . ARG A 1 286 ? -7.818 -1.710 -1.983 1.00 85.44 286 ARG A C 1
ATOM 2224 O O . ARG A 1 286 ? -8.274 -1.800 -3.114 1.00 85.44 286 ARG A O 1
ATOM 2231 N N . ALA A 1 287 ? -6.998 -0.743 -1.597 1.00 79.81 287 ALA A N 1
ATOM 2232 C CA . ALA A 1 287 ? -6.596 0.332 -2.482 1.00 79.81 287 ALA A CA 1
ATOM 2233 C C . ALA A 1 287 ? -5.148 0.708 -2.223 1.00 79.81 287 ALA A C 1
ATOM 2235 O O . ALA A 1 287 ? -4.657 0.666 -1.092 1.00 79.81 287 ALA A O 1
ATOM 2236 N N . MET A 1 288 ? -4.486 1.119 -3.290 1.00 79.62 288 MET A N 1
ATOM 2237 C CA . MET A 1 288 ? -3.135 1.624 -3.244 1.00 79.62 288 MET A CA 1
ATOM 2238 C C . MET A 1 288 ? -2.984 2.707 -4.289 1.00 79.62 288 MET A C 1
ATOM 2240 O O . MET A 1 288 ? -3.283 2.494 -5.457 1.00 79.62 288 MET A O 1
ATOM 2244 N N . ALA A 1 289 ? -2.470 3.844 -3.861 1.00 74.12 289 ALA A N 1
ATOM 2245 C CA . ALA A 1 289 ? -2.119 4.941 -4.725 1.00 74.12 289 ALA A CA 1
ATOM 2246 C C . ALA A 1 289 ? -0.724 5.441 -4.365 1.00 74.12 289 ALA A C 1
ATOM 2248 O O . ALA A 1 289 ? -0.181 5.195 -3.286 1.00 74.12 289 ALA A O 1
ATOM 2249 N N . TYR A 1 290 ? -0.132 6.158 -5.301 1.00 69.00 290 TYR A N 1
ATOM 2250 C CA . TYR A 1 290 ? 1.045 6.957 -5.046 1.00 69.00 290 TYR A CA 1
ATOM 2251 C C . TYR A 1 290 ? 0.703 8.365 -5.516 1.00 69.00 290 TYR A C 1
ATOM 2253 O O . TYR A 1 290 ? 0.221 8.575 -6.627 1.00 69.00 290 TYR A O 1
ATOM 2261 N N . LYS A 1 291 ? 0.969 9.350 -4.675 1.00 60.56 291 LYS A N 1
ATOM 2262 C CA . LYS A 1 291 ? 1.049 10.733 -5.117 1.00 60.56 291 LYS A CA 1
ATOM 2263 C C . LYS A 1 291 ? 2.514 10.926 -5.477 1.00 60.56 291 LYS A C 1
ATOM 2265 O O . LYS A 1 291 ? 3.380 10.724 -4.618 1.00 60.56 291 LYS A O 1
ATOM 2270 N N . ARG A 1 292 ? 2.836 11.329 -6.716 1.00 54.34 292 ARG A N 1
ATOM 2271 C CA . ARG A 1 292 ? 4.097 12.073 -6.889 1.00 54.34 292 ARG A CA 1
ATOM 2272 C C . ARG A 1 292 ? 3.976 13.191 -5.883 1.00 54.34 292 ARG A C 1
ATOM 2274 O O . ARG A 1 292 ? 2.990 13.916 -5.974 1.00 54.34 292 ARG A O 1
ATOM 2281 N N . ALA A 1 293 ? 4.876 13.263 -4.903 1.00 43.28 293 ALA A N 1
ATOM 2282 C CA . ALA A 1 293 ? 4.905 14.401 -4.004 1.00 43.28 293 ALA A CA 1
ATOM 2283 C C . ALA A 1 293 ? 4.793 15.617 -4.915 1.00 43.28 293 ALA A C 1
ATOM 2285 O O . ALA A 1 293 ? 5.644 15.805 -5.788 1.00 43.28 293 ALA A O 1
ATOM 2286 N N . ARG A 1 294 ? 3.651 16.305 -4.879 1.00 37.97 294 ARG A N 1
ATOM 2287 C CA . ARG A 1 294 ? 3.402 17.382 -5.814 1.00 37.97 294 ARG A CA 1
ATOM 2288 C C . ARG A 1 294 ? 4.357 18.459 -5.324 1.00 37.97 294 ARG A C 1
ATOM 2290 O O . ARG A 1 294 ? 4.031 19.226 -4.434 1.00 37.97 294 ARG A O 1
ATOM 2297 N N . LEU A 1 295 ? 5.546 18.498 -5.921 1.00 33.44 295 LEU A N 1
ATOM 2298 C CA . LEU A 1 295 ? 6.258 19.719 -6.268 1.00 33.44 295 LEU A CA 1
ATOM 2299 C C . LEU A 1 295 ? 5.342 20.531 -7.207 1.00 33.44 295 LEU A C 1
ATOM 2301 O O . LEU A 1 295 ? 5.643 20.764 -8.369 1.00 33.44 295 LEU A O 1
ATOM 2305 N N . THR A 1 296 ? 4.160 20.889 -6.723 1.00 28.62 296 THR A N 1
ATOM 2306 C CA . THR A 1 296 ? 3.434 22.098 -7.091 1.00 28.62 296 THR A CA 1
ATOM 2307 C C . THR A 1 296 ? 3.630 22.950 -5.844 1.00 28.62 296 THR A C 1
ATOM 2309 O O . THR A 1 296 ? 3.014 22.653 -4.837 1.00 28.62 296 THR A O 1
ATOM 2312 N N . ALA A 1 297 ? 4.496 23.957 -5.786 1.00 24.98 297 ALA A N 1
ATOM 2313 C CA . ALA A 1 297 ? 4.712 24.929 -6.847 1.00 24.98 297 ALA A CA 1
ATOM 2314 C C . ALA A 1 297 ? 3.388 25.252 -7.567 1.00 24.98 297 ALA A C 1
ATOM 2316 O O . ALA A 1 297 ? 3.257 25.119 -8.776 1.00 24.98 297 ALA A O 1
ATOM 2317 N N . LEU A 1 298 ? 2.370 25.609 -6.790 1.00 23.03 298 LEU A N 1
ATOM 2318 C CA . LEU A 1 298 ? 1.868 26.974 -6.892 1.00 23.03 298 LEU A CA 1
ATOM 2319 C C . LEU A 1 298 ? 2.697 27.713 -5.827 1.00 23.03 298 LEU A C 1
ATOM 2321 O O . LEU A 1 298 ? 2.461 27.515 -4.649 1.00 23.03 298 LEU A O 1
ATOM 2325 N N . VAL A 1 299 ? 3.847 28.331 -6.117 1.00 26.59 299 VAL A N 1
ATOM 2326 C CA . VAL A 1 299 ? 3.977 29.549 -6.931 1.00 26.59 299 VAL A CA 1
ATOM 2327 C C . VAL A 1 299 ? 2.716 30.393 -6.805 1.00 26.59 299 VAL A C 1
ATOM 2329 O O . VAL A 1 299 ? 1.906 30.437 -7.725 1.00 26.59 299 VAL A O 1
ATOM 2332 N N . PHE A 1 300 ? 2.558 30.995 -5.629 1.00 29.30 300 PHE A N 1
ATOM 2333 C CA . PHE A 1 300 ? 2.439 32.442 -5.482 1.00 29.30 300 PHE A CA 1
ATOM 2334 C C . PHE A 1 300 ? 3.299 32.879 -4.297 1.00 29.30 300 PHE A C 1
ATOM 2336 O O . PHE A 1 300 ? 3.347 32.118 -3.306 1.00 29.30 300 PHE A O 1
#

Radius of gyration: 25.23 Å; chains: 1; bounding box: 69×78×60 Å

pLDDT: mean 71.2, std 23.97, range [23.03, 98.12]

Foldseek 3Di:
DDDDDDDDDDDDDDDDDDDDDDDDDDDDDDDDDPDPDDPDDPVVVVVVVVVVVVVLVVVVLVLLVVLVVCPQVVVFAFLQCLVVQLVLALVQEAEPVPPDDPVLSSQVSSLVSLVSNCQQDLANVSVVVVCVVCVVFKDFDQLLRLVQLVVVCVVVVHDDDSPDGLVVSVRSVSNCCCVPPVFGFGGWHGPDSFKHKYKDKDQDCCSQQVRPQPPDDPQQRDPQHDDDPCSCNRMDTPAAPVNVSVVPSIWIKMWMWGWTQTPVRFIKTKIWMWIQDVVVRHIDTRDIGIGRSPPDDPPD

Secondary structure (DSSP, 8-state):
-----------------------------------S-----HHHHHHHHHHHHHHHHHHHHHHHHHHHHHTTTT--EETT-HHHHHHHHGGGEE-TT--S-HHHHHHHHHHHHHHHHHHH-SSSHHHHHHHHHTTTTEEEPPGGG-HHHHHHHHHTT----TTS-HHHHHHHHHHHHHHHT---EEEEPPTTTSEEEEEEEESSSGGGTTTTSTT--TTT--SSS--SSGGGGGEEESS-HHHHHHHHSSEEEEEEEEEEEETTS-EEEEEEEEEEETTTTEEEEEEEEEEE--------

Sequence (300 aa):
MIIGAAGIVMAVAGALVVTRSMAPRAPDGRDGVVSPGETGTPDEHDAVFTKFVGEKRERVLAKEEDWLARGFADGGVDASDAARLAEALRPAVDDPDALLTPGEIDALLETIARHAAARSSPTPDVYLDLCESESSLYEWIPLADNRPMRFFFEHWKMPYDDSATPQDALGVYWRRFMDESGDRFEAIGTPPAGARIVIRKVRTEDQADDHFFQDYDEAERWIGELMTTGAQAFREPRASLRDVLRASRGAVVAQCMILVRMANGRPINWVTSWFMDPPTGRWVCRAMAYKRARLTALVF